Protein AF-0000000076529518 (afdb_homodimer)

Organism: NCBI:txid131109

Foldseek 3Di:
DPPPPQDPVRVVVVVVVVVLVVLLVVLLVLLLCVLVPHDLCRVCVVVVHDSVVSVVSQAADFDDPLSVLCVVCVVVLQVLQVVLQKAQKWWFDCRLSVNDDPQDETEIEIAHRDDDDPVSLVVSQVVVCVSSVHGYHYDYLVPDDPVCNSVRSSRIHGD/DPPPPQDPVRVVVVVVVVVLVVLLVVLLVLLLCVLVPHDLCRVCVVVVHDSVVSVVSQAADFDPPLSVLCVVCVVVLQVLQVVLQKAQKWWFDCRLSVNDDPQDETEIEIAHRDDDDPVSLVVSQVVVCVSSVHGYHYDYLVPDDPVCNSVRSSRIHGD

Nearest PDB structures (foldseek):
  1wot-assembly1_A  TM=8.416E-01  e=3.647E-07  Thermus thermophilus
  7bxo-assembly1_A  TM=8.752E-01  e=1.257E-04  Shewanella oneidensis MR-1
  8xeo-assembly1_A  TM=7.489E-01  e=1.916E-04  Legionella pneumophila
  6m6u-assembly1_A  TM=8.435E-01  e=9.170E-04  Shewanella oneidensis MR-1
  6m6u-assembly1_F  TM=8.710E-01  e=2.404E-03  Shewanella oneidensis MR-1

InterPro domains:
  IPR002934 Polymerase, nucleotidyl transferase domain [PF01909] (76-156)
  IPR043519 Nucleotidyltransferase superfamily [G3DSA:3.30.460.10] (66-159)
  IPR043519 Nucleotidyltransferase superfamily [SSF81301] (70-158)
  IPR052038 Type VII TA system antitoxin [PTHR33571] (68-157)

pLDDT: mean 95.08, std 9.08, range [32.62, 98.75]

Radius of gyration: 27.57 Å; Cα contacts (8 Å, |Δi|>4): 456; chains: 2; bounding box: 42×82×52 Å

Structure (mmCIF, N/CA/C/O backbone):
data_AF-0000000076529518-model_v1
#
loop_
_entity.id
_entity.type
_entity.pdbx_description
1 polymer 'Toxin-antitoxin system toxin subunit'
#
loop_
_atom_site.group_PDB
_atom_site.id
_atom_site.type_symbol
_atom_site.label_atom_id
_atom_site.label_alt_id
_atom_site.label_comp_id
_atom_site.label_asym_id
_atom_site.label_entity_id
_atom_site.label_seq_id
_atom_site.pdbx_PDB_ins_code
_atom_site.Cartn_x
_atom_site.Cartn_y
_atom_site.Cartn_z
_atom_site.occupancy
_atom_site.B_iso_or_equiv
_atom_site.auth_seq_id
_atom_site.auth_comp_id
_atom_site.auth_asym_id
_atom_site.auth_atom_id
_atom_site.pdbx_PDB_model_num
ATOM 1 N N . MET A 1 1 ? 24.375 4.828 20.062 1 32.62 1 MET A N 1
ATOM 2 C CA . MET A 1 1 ? 24.484 5.156 18.641 1 32.62 1 MET A CA 1
ATOM 3 C C . MET A 1 1 ? 23.141 5.656 18.109 1 32.62 1 MET A C 1
ATOM 5 O O . MET A 1 1 ? 22.156 4.914 18.094 1 32.62 1 MET A O 1
ATOM 9 N N . ILE A 1 2 ? 22.875 6.875 18.156 1 37.94 2 ILE A N 1
ATOM 10 C CA . ILE A 1 2 ? 21.656 7.539 17.703 1 37.94 2 ILE A CA 1
ATOM 11 C C . ILE A 1 2 ? 21.422 7.262 16.219 1 37.94 2 ILE A C 1
ATOM 13 O O . ILE A 1 2 ? 22.297 7.539 15.391 1 37.94 2 ILE A O 1
ATOM 17 N N . ALA A 1 3 ? 20.609 6.336 15.906 1 46.59 3 ALA A N 1
ATOM 18 C CA . ALA A 1 3 ? 20.344 5.996 14.516 1 46.59 3 ALA A CA 1
ATOM 19 C C . ALA A 1 3 ? 20.234 7.25 13.656 1 46.59 3 ALA A C 1
ATOM 21 O O . ALA A 1 3 ? 19.547 8.211 14.031 1 46.59 3 ALA A O 1
ATOM 22 N N . ALA A 1 4 ? 21.234 7.504 12.836 1 53.69 4 ALA A N 1
ATOM 23 C CA . ALA A 1 4 ? 21.266 8.633 11.906 1 53.69 4 ALA A CA 1
ATOM 24 C C . ALA A 1 4 ? 19.891 8.867 11.297 1 53.69 4 ALA A C 1
ATOM 26 O O . ALA A 1 4 ? 19.141 7.922 11.047 1 53.69 4 ALA A O 1
ATOM 27 N N . PRO A 1 5 ? 19.422 10.109 11.336 1 64.19 5 PRO A N 1
ATOM 28 C CA . PRO A 1 5 ? 18.078 10.359 10.789 1 64.19 5 PRO A CA 1
ATOM 29 C C . PRO A 1 5 ? 17.891 9.781 9.383 1 64.19 5 PRO A C 1
ATOM 31 O O . PRO A 1 5 ? 18.797 9.883 8.547 1 64.19 5 PRO A O 1
ATOM 34 N N . THR A 1 6 ? 17.078 8.773 9.25 1 83.44 6 THR A N 1
ATOM 35 C CA . THR A 1 6 ? 16.781 8.156 7.965 1 83.44 6 THR A CA 1
ATOM 36 C C . THR A 1 6 ? 16.438 9.219 6.922 1 83.44 6 THR A C 1
ATOM 38 O O . THR A 1 6 ? 15.625 10.109 7.176 1 83.44 6 THR A O 1
ATOM 41 N N . SER A 1 7 ? 17.234 9.367 5.848 1 94.75 7 SER A N 1
ATOM 42 C CA . SER A 1 7 ? 17.016 10.32 4.766 1 94.75 7 SER A CA 1
ATOM 43 C C . SER A 1 7 ? 15.625 10.133 4.152 1 94.75 7 SER A C 1
ATOM 45 O O . SER A 1 7 ? 14.992 9.094 4.336 1 94.75 7 SER A O 1
ATOM 47 N N . LEU A 1 8 ? 15.117 11.133 3.537 1 97.44 8 LEU A N 1
ATOM 48 C CA . LEU A 1 8 ? 13.844 11.102 2.828 1 97.44 8 LEU A CA 1
ATOM 49 C C . LEU A 1 8 ? 13.812 9.945 1.828 1 97.44 8 LEU A C 1
ATOM 51 O O . LEU A 1 8 ? 12.828 9.211 1.761 1 97.44 8 LEU A O 1
ATOM 55 N N . GLU A 1 9 ? 14.883 9.734 1.092 1 98 9 GLU A N 1
ATOM 56 C CA . GLU A 1 9 ? 15 8.672 0.105 1 98 9 GLU A CA 1
ATOM 57 C C . GLU A 1 9 ? 14.906 7.297 0.764 1 98 9 GLU A C 1
ATOM 59 O O . GLU A 1 9 ? 14.273 6.383 0.223 1 98 9 GLU A O 1
ATOM 64 N N . GLU A 1 10 ? 15.578 7.215 1.828 1 98 10 GLU A N 1
ATOM 65 C CA . GLU A 1 10 ? 15.57 5.941 2.545 1 98 10 GLU A CA 1
ATOM 66 C C . GLU A 1 10 ? 14.18 5.613 3.078 1 98 10 GLU A C 1
ATOM 68 O O . GLU A 1 10 ? 13.742 4.465 3.01 1 98 10 GLU A O 1
ATOM 73 N N . VAL A 1 11 ? 13.484 6.605 3.602 1 98.19 11 VAL A N 1
ATOM 74 C CA . VAL A 1 11 ? 12.133 6.395 4.117 1 98.19 11 VAL A CA 1
ATOM 75 C C . VAL A 1 11 ? 11.211 5.957 2.982 1 98.19 11 VAL A C 1
ATOM 77 O O . VAL A 1 11 ? 10.398 5.047 3.152 1 98.19 11 VAL A O 1
ATOM 80 N N . ALA A 1 12 ? 11.344 6.621 1.893 1 98.44 12 ALA A N 1
ATOM 81 C CA . ALA A 1 12 ? 10.508 6.281 0.739 1 98.44 12 ALA A CA 1
ATOM 82 C C . ALA A 1 12 ? 10.766 4.844 0.286 1 98.44 12 ALA A C 1
ATOM 84 O O . ALA A 1 12 ? 9.82 4.098 0.027 1 98.44 12 ALA A O 1
ATOM 85 N N . ARG A 1 13 ? 12.047 4.488 0.179 1 98 13 ARG A N 1
ATOM 86 C CA . ARG A 1 13 ? 12.414 3.135 -0.23 1 98 13 ARG A CA 1
ATOM 87 C C . ARG A 1 13 ? 11.859 2.1 0.742 1 98 13 ARG A C 1
ATOM 89 O O . ARG A 1 13 ? 11.32 1.073 0.324 1 98 13 ARG A O 1
ATOM 96 N N . GLU A 1 14 ? 11.984 2.381 1.977 1 98.38 14 GLU A N 1
ATOM 97 C CA . GLU A 1 14 ? 11.508 1.462 3.004 1 98.38 14 GLU A CA 1
ATOM 98 C C . GLU A 1 14 ? 9.984 1.324 2.953 1 98.38 14 GLU A C 1
ATOM 100 O O . GLU A 1 14 ? 9.453 0.23 3.139 1 98.38 14 GLU A O 1
ATOM 105 N N . ALA A 1 15 ? 9.336 2.43 2.787 1 98.38 15 ALA A N 1
ATOM 106 C CA . ALA A 1 15 ? 7.883 2.4 2.693 1 98.38 15 ALA A CA 1
ATOM 107 C C . ALA A 1 15 ? 7.426 1.571 1.496 1 98.38 15 ALA A C 1
ATOM 109 O O . ALA A 1 15 ? 6.504 0.759 1.609 1 98.38 15 ALA A O 1
ATOM 110 N N . ASP A 1 16 ? 8.031 1.771 0.373 1 98.12 16 ASP A N 1
ATOM 111 C CA . ASP A 1 16 ? 7.707 0.998 -0.822 1 98.12 16 ASP A CA 1
ATOM 112 C C . ASP A 1 16 ? 7.938 -0.493 -0.591 1 98.12 16 ASP A C 1
ATOM 114 O O . ASP A 1 16 ? 7.109 -1.323 -0.971 1 98.12 16 ASP A O 1
ATOM 118 N N . GLU A 1 17 ? 9.055 -0.847 -0.02 1 98.12 17 GLU A N 1
ATOM 119 C CA . GLU A 1 17 ? 9.398 -2.24 0.248 1 98.12 17 GLU A CA 1
ATOM 120 C C . GLU A 1 17 ? 8.406 -2.877 1.215 1 98.12 17 GLU A C 1
ATOM 122 O O . GLU A 1 17 ? 7.992 -4.023 1.025 1 98.12 17 GLU A O 1
ATOM 127 N N . ALA A 1 18 ? 8.055 -2.137 2.234 1 98.56 18 ALA A N 1
ATOM 128 C CA . ALA A 1 18 ? 7.086 -2.639 3.209 1 98.56 18 ALA A CA 1
ATOM 129 C C . ALA A 1 18 ? 5.734 -2.904 2.553 1 98.56 18 ALA A C 1
ATOM 131 O O . ALA A 1 18 ? 5.094 -3.922 2.83 1 98.56 18 ALA A O 1
ATOM 132 N N . THR A 1 19 ? 5.348 -1.986 1.726 1 98.38 19 THR A N 1
ATOM 133 C CA . THR A 1 19 ? 4.074 -2.141 1.03 1 98.38 19 THR A CA 1
ATOM 134 C C . THR A 1 19 ? 4.113 -3.342 0.09 1 98.38 19 THR A C 1
ATOM 136 O O . THR A 1 19 ? 3.174 -4.137 0.05 1 98.38 19 THR A O 1
ATOM 139 N N . ARG A 1 20 ? 5.203 -3.488 -0.636 1 97.06 20 ARG A N 1
ATOM 140 C CA . ARG A 1 20 ? 5.367 -4.617 -1.546 1 97.06 20 ARG A CA 1
ATOM 141 C C . ARG A 1 20 ? 5.332 -5.941 -0.788 1 97.06 20 ARG A C 1
ATOM 143 O O . ARG A 1 20 ? 4.676 -6.891 -1.218 1 97.06 20 ARG A O 1
ATOM 150 N N . ALA A 1 21 ? 6.035 -5.984 0.275 1 98 21 ALA A N 1
ATOM 151 C CA . ALA A 1 21 ? 6.098 -7.199 1.08 1 98 21 ALA A CA 1
ATOM 152 C C . ALA A 1 21 ? 4.727 -7.551 1.653 1 98 21 ALA A C 1
ATOM 154 O O . ALA A 1 21 ? 4.336 -8.719 1.677 1 98 21 ALA A O 1
ATOM 155 N N . ALA A 1 22 ? 4.02 -6.539 2.102 1 98.5 22 ALA A N 1
ATOM 156 C CA . ALA A 1 22 ? 2.682 -6.746 2.646 1 98.5 22 ALA A CA 1
ATOM 157 C C . ALA A 1 22 ? 1.737 -7.305 1.587 1 98.5 22 ALA A C 1
ATOM 159 O O . ALA A 1 22 ? 0.994 -8.258 1.848 1 98.5 22 ALA A O 1
ATOM 160 N N . ARG A 1 23 ? 1.833 -6.758 0.502 1 97.31 23 ARG A N 1
ATOM 161 C CA . ARG A 1 23 ? 0.984 -7.223 -0.591 1 97.31 23 ARG A CA 1
ATOM 162 C C . ARG A 1 23 ? 1.325 -8.656 -0.976 1 97.31 23 ARG A C 1
ATOM 164 O O . ARG A 1 23 ? 0.429 -9.477 -1.201 1 97.31 23 ARG A O 1
ATOM 171 N N . ALA A 1 24 ? 2.584 -8.945 -1.125 1 96.5 24 ALA A N 1
ATOM 172 C CA . ALA A 1 24 ? 3.023 -10.289 -1.501 1 96.5 24 ALA A CA 1
ATOM 173 C C . ALA A 1 24 ? 2.512 -11.328 -0.511 1 96.5 24 ALA A C 1
ATOM 175 O O . ALA A 1 24 ? 2.09 -12.422 -0.909 1 96.5 24 ALA A O 1
ATOM 176 N N . ARG A 1 25 ? 2.523 -10.969 0.741 1 97.56 25 ARG A N 1
ATOM 177 C CA . ARG A 1 25 ? 2.035 -11.867 1.778 1 97.56 25 ARG A CA 1
ATOM 178 C C . ARG A 1 25 ? 0.534 -12.102 1.636 1 97.56 25 ARG A C 1
ATOM 180 O O . ARG A 1 25 ? 0.063 -13.234 1.765 1 97.56 25 ARG A O 1
ATOM 187 N N . LEU A 1 26 ? -0.122 -11.055 1.368 1 98.25 26 LEU A N 1
ATOM 188 C CA . LEU A 1 26 ? -1.569 -11.156 1.21 1 98.25 26 LEU A CA 1
ATOM 189 C C . LEU A 1 26 ? -1.925 -12.016 0.002 1 98.25 26 LEU A C 1
ATOM 191 O O . LEU A 1 26 ? -2.771 -12.914 0.097 1 98.25 26 LEU A O 1
ATOM 195 N N . VAL A 1 27 ? -1.265 -11.758 -1.083 1 98.12 27 VAL A N 1
ATOM 196 C CA . VAL A 1 27 ? -1.518 -12.508 -2.311 1 98.12 27 VAL A CA 1
ATOM 197 C C . VAL A 1 27 ? -1.253 -13.992 -2.078 1 98.12 27 VAL A C 1
ATOM 199 O O . VAL A 1 27 ? -2.068 -14.836 -2.447 1 98.12 27 VAL A O 1
ATOM 202 N N . ALA A 1 28 ? -0.149 -14.289 -1.466 1 97.75 28 ALA A N 1
ATOM 203 C CA . ALA A 1 28 ? 0.216 -15.68 -1.205 1 97.75 28 ALA A CA 1
ATOM 204 C C . ALA A 1 28 ? -0.84 -16.375 -0.347 1 97.75 28 ALA A C 1
ATOM 206 O O . ALA A 1 28 ? -1.244 -17.5 -0.64 1 97.75 28 ALA A O 1
ATOM 207 N N . ALA A 1 29 ? -1.299 -15.727 0.663 1 98.19 29 ALA A N 1
ATOM 208 C CA . ALA A 1 29 ? -2.291 -16.297 1.564 1 98.19 29 ALA A CA 1
ATOM 209 C C . ALA A 1 29 ? -3.621 -16.516 0.851 1 98.19 29 ALA A C 1
ATOM 211 O O . ALA A 1 29 ? -4.266 -17.562 1.027 1 98.19 29 ALA A O 1
ATOM 212 N N . VAL A 1 30 ? -3.994 -15.555 0.099 1 98.62 30 VAL A N 1
ATOM 213 C CA . VAL A 1 30 ? -5.258 -15.633 -0.628 1 98.62 30 VAL A CA 1
ATOM 214 C C . VAL A 1 30 ? -5.195 -16.766 -1.652 1 98.62 30 VAL A C 1
ATOM 216 O O . VAL A 1 30 ? -6.125 -17.578 -1.748 1 98.62 30 VAL A O 1
ATOM 219 N N . ARG A 1 31 ? -4.098 -16.812 -2.338 1 98.12 31 ARG A N 1
ATOM 220 C CA . ARG A 1 31 ? -3.947 -17.844 -3.35 1 98.12 31 ARG A CA 1
ATOM 221 C C . ARG A 1 31 ? -3.9 -19.234 -2.709 1 98.12 31 ARG A C 1
ATOM 223 O O . ARG A 1 31 ? -4.461 -20.188 -3.244 1 98.12 31 ARG A O 1
ATOM 230 N N . GLU A 1 32 ? -3.236 -19.344 -1.625 1 97.25 32 GLU A N 1
ATOM 231 C CA . GLU A 1 32 ? -3.207 -20.625 -0.919 1 97.25 32 GLU A CA 1
ATOM 232 C C . GLU A 1 32 ? -4.609 -21.062 -0.51 1 97.25 32 GLU A C 1
ATOM 234 O O . GLU A 1 32 ? -4.992 -22.203 -0.711 1 97.25 32 GLU A O 1
ATOM 239 N N . ALA A 1 33 ? -5.344 -20.188 0.031 1 97.94 33 ALA A N 1
ATOM 240 C CA . ALA A 1 33 ? -6.715 -20.484 0.426 1 97.94 33 ALA A CA 1
ATOM 241 C C . ALA A 1 33 ? -7.555 -20.922 -0.776 1 97.94 33 ALA A C 1
ATOM 243 O O . ALA A 1 33 ? -8.281 -21.906 -0.714 1 97.94 33 ALA A O 1
ATOM 244 N N . TYR A 1 34 ? -7.445 -20.156 -1.814 1 98 34 TYR A N 1
ATOM 245 C CA . TYR A 1 34 ? -8.195 -20.453 -3.031 1 98 34 TYR A CA 1
ATOM 246 C C . TYR A 1 34 ? -7.84 -21.828 -3.572 1 98 34 TYR A C 1
ATOM 248 O O . TYR A 1 34 ? -8.727 -22.641 -3.859 1 98 34 TYR A O 1
ATOM 256 N N . ASN A 1 35 ? -6.559 -22.047 -3.619 1 96.56 35 ASN A N 1
ATOM 257 C CA . ASN A 1 35 ? -6.078 -23.281 -4.234 1 96.56 35 ASN A CA 1
ATOM 258 C C . ASN A 1 35 ? -6.355 -24.5 -3.348 1 96.56 35 ASN A C 1
ATOM 260 O O . ASN A 1 35 ? -6.297 -25.641 -3.812 1 96.56 35 ASN A O 1
ATOM 264 N N . THR A 1 36 ? -6.648 -24.297 -2.123 1 94.06 36 THR A N 1
ATOM 265 C CA . THR A 1 36 ? -6.973 -25.391 -1.225 1 94.06 36 THR A CA 1
ATOM 266 C C . THR A 1 36 ? -8.484 -25.547 -1.076 1 94.06 36 THR A C 1
ATOM 268 O O . THR A 1 36 ? -8.961 -26.281 -0.203 1 94.06 36 THR A O 1
ATOM 271 N N . GLY A 1 37 ? -9.211 -24.75 -1.884 1 95.25 37 GLY A N 1
ATOM 272 C CA . GLY A 1 37 ? -10.617 -25.078 -2.045 1 95.25 37 GLY A CA 1
ATOM 273 C C . GLY A 1 37 ? -11.547 -24.047 -1.45 1 95.25 37 GLY A C 1
ATOM 274 O O . GLY A 1 37 ? -12.773 -24.188 -1.509 1 95.25 37 GLY A O 1
ATOM 275 N N . MET A 1 38 ? -11.07 -23.016 -0.89 1 97.31 38 MET A N 1
ATOM 276 C CA . MET A 1 38 ? -11.938 -21.969 -0.344 1 97.31 38 MET A CA 1
ATOM 277 C C . MET A 1 38 ? -12.5 -21.094 -1.456 1 97.31 38 MET A C 1
ATOM 279 O O . MET A 1 38 ? -11.75 -20.547 -2.268 1 97.31 38 MET A O 1
ATOM 283 N N . PRO A 1 39 ? -13.883 -20.906 -1.503 1 98.31 39 PRO A N 1
ATOM 284 C CA . PRO A 1 39 ? -14.469 -20.047 -2.533 1 98.31 39 PRO A CA 1
ATOM 285 C C . PRO A 1 39 ? -14.07 -18.578 -2.373 1 98.31 39 PRO A C 1
ATOM 287 O O . PRO A 1 39 ? -13.82 -18.125 -1.255 1 98.31 39 PRO A O 1
ATOM 290 N N . GLN A 1 40 ? -14.078 -17.906 -3.457 1 98.31 40 GLN A N 1
ATOM 291 C CA . GLN A 1 40 ? -13.672 -16.5 -3.461 1 98.31 40 GLN A CA 1
ATOM 292 C C . GLN A 1 40 ? -14.586 -15.664 -2.576 1 98.31 40 GLN A C 1
ATOM 294 O O . GLN A 1 40 ? -14.133 -14.727 -1.915 1 98.31 40 GLN A O 1
ATOM 299 N N . THR A 1 41 ? -15.836 -15.992 -2.611 1 98.5 41 THR A N 1
ATOM 300 C CA . THR A 1 41 ? -16.797 -15.242 -1.815 1 98.5 41 THR A CA 1
ATOM 301 C C . THR A 1 41 ? -16.516 -15.398 -0.325 1 98.5 41 THR A C 1
ATOM 303 O O . THR A 1 41 ? -16.656 -14.445 0.444 1 98.5 41 THR A O 1
ATOM 306 N N . GLU A 1 42 ? -16.125 -16.562 0.035 1 98.56 42 GLU A N 1
ATOM 307 C CA . GLU A 1 42 ? -15.789 -16.812 1.434 1 98.56 42 GLU A CA 1
ATOM 308 C C . GLU A 1 42 ? -14.492 -16.094 1.823 1 98.56 42 GLU A C 1
ATOM 310 O O . GLU A 1 42 ? -14.398 -15.523 2.908 1 98.56 42 GLU A O 1
ATOM 315 N N . ILE A 1 43 ? -13.461 -16.141 0.958 1 98.75 43 ILE A N 1
ATOM 316 C CA . ILE A 1 43 ? -12.219 -15.422 1.183 1 98.75 43 ILE A CA 1
ATOM 317 C C . ILE A 1 43 ? -12.516 -13.938 1.379 1 98.75 43 ILE A C 1
ATOM 319 O O . ILE A 1 43 ? -12.031 -13.32 2.334 1 98.75 43 ILE A O 1
ATOM 323 N N . ALA A 1 44 ? -13.344 -13.367 0.484 1 98.75 44 ALA A N 1
ATOM 324 C CA . ALA A 1 44 ? -13.719 -11.961 0.537 1 98.75 44 ALA A CA 1
ATOM 325 C C . ALA A 1 44 ? -14.336 -11.609 1.889 1 98.75 44 ALA A C 1
ATOM 327 O O . ALA A 1 44 ? -13.945 -10.617 2.516 1 98.75 44 ALA A O 1
ATOM 328 N N . ARG A 1 45 ? -15.219 -12.422 2.32 1 98.5 45 ARG A N 1
ATOM 329 C CA . ARG A 1 45 ? -15.891 -12.203 3.598 1 98.5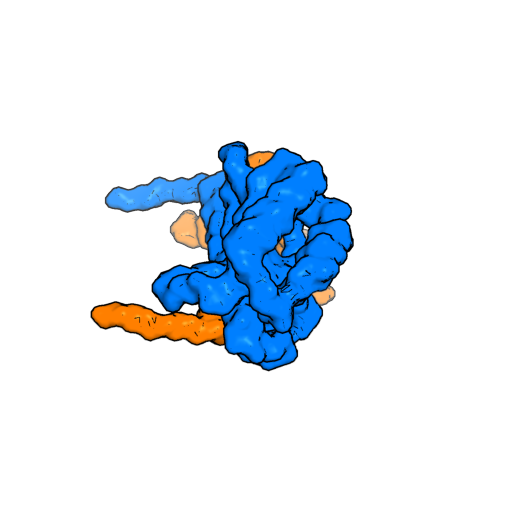 45 ARG A CA 1
ATOM 330 C C . ARG A 1 45 ? -14.898 -12.234 4.75 1 98.5 45 ARG A C 1
ATOM 332 O O . ARG A 1 45 ? -14.914 -11.359 5.621 1 98.5 45 ARG A O 1
ATOM 339 N N . ARG A 1 46 ? -13.984 -13.102 4.734 1 98 46 ARG A N 1
ATOM 340 C CA . ARG A 1 46 ? -13.078 -13.32 5.852 1 98 46 ARG A CA 1
ATOM 341 C C . ARG A 1 46 ? -12.047 -12.203 5.953 1 98 46 ARG A C 1
ATOM 343 O O . ARG A 1 46 ? -11.664 -11.805 7.055 1 98 46 ARG A O 1
ATOM 350 N N . ILE A 1 47 ? -11.648 -11.703 4.84 1 98.38 47 ILE A N 1
ATOM 351 C CA . ILE A 1 47 ? -10.57 -10.719 4.902 1 98.38 47 ILE A CA 1
ATOM 352 C C . ILE A 1 47 ? -11.148 -9.312 4.773 1 98.38 47 ILE A C 1
ATOM 354 O O . ILE A 1 47 ? -10.398 -8.328 4.742 1 98.38 47 ILE A O 1
ATOM 358 N N . GLY A 1 48 ? -12.398 -9.164 4.734 1 97.31 48 GLY A N 1
ATOM 359 C CA . GLY A 1 48 ? -13.039 -7.859 4.699 1 97.31 48 GLY A CA 1
ATOM 360 C C . GLY A 1 48 ? -12.805 -7.117 3.395 1 97.31 48 GLY A C 1
ATOM 361 O O . GLY A 1 48 ? -12.445 -5.938 3.402 1 97.31 48 GLY A O 1
ATOM 362 N N . ARG A 1 49 ? -12.922 -7.828 2.266 1 98 49 ARG A N 1
ATOM 363 C CA . ARG A 1 49 ? -12.766 -7.23 0.942 1 98 49 ARG A CA 1
ATOM 364 C C . ARG A 1 49 ? -13.891 -7.676 0.008 1 98 49 ARG A C 1
ATOM 366 O O . ARG A 1 49 ? -14.641 -8.602 0.325 1 98 49 ARG A O 1
ATOM 373 N N . SER A 1 50 ? -13.938 -6.957 -1.032 1 98.44 50 SER A N 1
ATOM 374 C CA . SER A 1 50 ? -14.961 -7.312 -2.01 1 98.44 50 SER A CA 1
ATOM 375 C C . SER A 1 50 ? -14.539 -8.523 -2.836 1 98.44 50 SER A C 1
ATOM 377 O O . SER A 1 50 ? -13.352 -8.836 -2.928 1 98.44 50 SER A O 1
ATOM 379 N N . GLN A 1 51 ? -15.508 -9.219 -3.367 1 97.94 51 GLN A N 1
ATOM 380 C CA . GLN A 1 51 ? -15.234 -10.375 -4.211 1 97.94 51 GLN A CA 1
ATOM 381 C C . GLN A 1 51 ? -14.422 -9.977 -5.438 1 97.94 51 GLN A C 1
ATOM 383 O O . GLN A 1 51 ? -13.469 -10.672 -5.805 1 97.94 51 GLN A O 1
ATOM 388 N N . PRO A 1 52 ? -14.766 -8.828 -6.172 1 98.44 52 PRO A N 1
ATOM 389 C CA . PRO A 1 52 ? -13.922 -8.445 -7.309 1 98.44 52 PRO A CA 1
ATOM 390 C C . PRO A 1 52 ? -12.477 -8.172 -6.906 1 98.44 52 PRO A C 1
ATOM 392 O O . PRO A 1 52 ? -11.555 -8.492 -7.66 1 98.44 52 PRO A O 1
ATOM 395 N N . GLU A 1 53 ? -12.234 -7.609 -5.723 1 97.94 53 GLU A N 1
ATOM 396 C CA . GLU A 1 53 ? -10.875 -7.402 -5.242 1 97.94 53 GLU A CA 1
ATOM 397 C C . GLU A 1 53 ? -10.141 -8.734 -5.066 1 97.94 53 GLU A C 1
ATOM 399 O O . GLU A 1 53 ? -8.992 -8.875 -5.488 1 97.94 53 GLU A O 1
ATOM 404 N N . VAL A 1 54 ? -10.797 -9.695 -4.445 1 98.56 54 VAL A N 1
ATOM 405 C CA . VAL A 1 54 ? -10.211 -11.016 -4.223 1 98.56 54 VAL A CA 1
ATOM 406 C C . VAL A 1 54 ? -9.93 -11.688 -5.562 1 98.56 54 VAL A C 1
ATOM 408 O O . VAL A 1 54 ? -8.891 -12.328 -5.742 1 98.56 54 VAL A O 1
ATOM 411 N N . SER A 1 55 ? -10.883 -11.594 -6.492 1 98 55 SER A N 1
ATOM 412 C CA . SER A 1 55 ? -10.68 -12.148 -7.824 1 98 55 SER A CA 1
ATOM 413 C C . SER A 1 55 ? -9.398 -11.625 -8.453 1 98 55 SER A C 1
ATOM 415 O O . SER A 1 55 ? -8.648 -12.391 -9.07 1 98 55 SER A O 1
ATOM 417 N N . ARG A 1 56 ? -9.133 -10.398 -8.258 1 97.31 56 ARG A N 1
ATOM 418 C CA . ARG A 1 56 ? -7.922 -9.797 -8.812 1 97.31 56 ARG A CA 1
ATOM 419 C C . ARG A 1 56 ? -6.672 -10.359 -8.148 1 97.31 56 ARG A C 1
ATOM 421 O O . ARG A 1 56 ? -5.629 -10.492 -8.789 1 97.31 56 ARG A O 1
ATOM 428 N N . LEU A 1 57 ? -6.699 -10.656 -6.902 1 97.44 57 LEU A N 1
ATOM 429 C CA . LEU A 1 57 ? -5.559 -11.203 -6.172 1 97.44 57 LEU A CA 1
ATOM 430 C C . LEU A 1 57 ? -5.258 -12.625 -6.621 1 97.44 57 LEU A C 1
ATOM 432 O O . LEU A 1 57 ? -4.113 -13.078 -6.551 1 97.44 57 LEU A O 1
ATOM 436 N N . VAL A 1 58 ? -6.238 -13.289 -7.031 1 97.81 58 VAL A N 1
ATOM 437 C CA . VAL A 1 58 ? -6.117 -14.695 -7.418 1 97.81 58 VAL A CA 1
ATOM 438 C C . VAL A 1 58 ? -5.664 -14.789 -8.875 1 97.81 58 VAL A C 1
ATOM 440 O O . VAL A 1 58 ? -4.855 -15.656 -9.219 1 97.81 58 VAL A O 1
ATOM 443 N N . ARG A 1 59 ? -6.035 -13.914 -9.641 1 94.88 59 ARG A N 1
ATOM 444 C CA . ARG A 1 59 ? -5.863 -13.984 -11.094 1 94.88 59 ARG A CA 1
ATOM 445 C C . ARG A 1 59 ? -4.418 -13.703 -11.484 1 94.88 59 ARG A C 1
ATOM 447 O O . ARG A 1 59 ? -3.734 -12.906 -10.836 1 94.88 59 ARG A O 1
ATOM 454 N N . PHE A 1 60 ? -4.02 -14.305 -12.547 1 95.75 60 PHE A N 1
ATOM 455 C CA . PHE A 1 60 ? -2.686 -14.102 -13.102 1 95.75 60 PHE A CA 1
ATOM 456 C C . PHE A 1 60 ? -2.619 -12.805 -13.898 1 95.75 60 PHE A C 1
ATOM 458 O O . PHE A 1 60 ? -3.363 -12.625 -14.867 1 95.75 60 PHE A O 1
ATOM 465 N N . HIS A 1 61 ? -1.705 -11.938 -13.492 1 92.38 61 HIS A N 1
ATOM 466 C CA . HIS A 1 61 ? -1.551 -10.656 -14.18 1 92.38 61 HIS A CA 1
ATOM 467 C C . HIS A 1 61 ? -0.082 -10.266 -14.281 1 92.38 61 HIS A C 1
ATOM 469 O O . HIS A 1 61 ? 0.256 -9.078 -14.188 1 92.38 61 HIS A O 1
ATOM 475 N N . GLY A 1 62 ? 0.759 -11.203 -14.414 1 93.62 62 GLY A N 1
ATOM 476 C CA . GLY A 1 62 ? 2.182 -10.906 -14.469 1 93.62 62 GLY A CA 1
ATOM 477 C C . GLY A 1 62 ? 2.557 -10.008 -15.633 1 93.62 62 GLY A C 1
ATOM 478 O O . GLY A 1 62 ? 2 -10.133 -16.719 1 93.62 62 GLY A O 1
ATOM 479 N N . THR A 1 63 ? 3.545 -9.156 -15.359 1 94.75 63 THR A N 1
ATOM 480 C CA . THR A 1 63 ? 3.914 -8.195 -16.391 1 94.75 63 THR A CA 1
ATOM 481 C C . THR A 1 63 ? 5.367 -8.391 -16.812 1 94.75 63 THR A C 1
ATOM 483 O O . THR A 1 63 ? 5.887 -7.629 -17.641 1 94.75 63 THR A O 1
ATOM 486 N N . THR A 1 64 ? 6.027 -9.289 -16.234 1 95.5 64 THR A N 1
ATOM 487 C CA . THR A 1 64 ? 7.395 -9.602 -16.641 1 95.5 64 THR A CA 1
ATOM 488 C C . THR A 1 64 ? 7.418 -10.156 -18.062 1 95.5 64 THR A C 1
ATOM 490 O O . THR A 1 64 ? 6.375 -10.508 -18.609 1 95.5 64 THR A O 1
ATOM 493 N N . PRO A 1 65 ? 8.578 -10.172 -18.641 1 95.62 65 PRO A N 1
ATOM 494 C CA . PRO A 1 65 ? 8.648 -10.617 -20.031 1 95.62 65 PRO A CA 1
ATOM 495 C C . PRO A 1 65 ? 8.047 -12.008 -20.234 1 95.62 65 PRO A C 1
ATOM 497 O O . PRO A 1 65 ? 7.211 -12.195 -21.125 1 95.62 65 PRO A O 1
ATOM 500 N N . LEU A 1 66 ? 8.359 -12.961 -19.469 1 96.81 66 LEU A N 1
ATOM 501 C CA . LEU A 1 66 ? 7.816 -14.305 -19.641 1 96.81 66 LEU A CA 1
ATOM 502 C C . LEU A 1 66 ? 6.328 -14.336 -19.312 1 96.81 66 LEU A C 1
ATOM 504 O O . LEU A 1 66 ? 5.562 -15.062 -19.938 1 96.81 66 LEU A O 1
ATOM 508 N N . ALA A 1 67 ? 5.965 -13.609 -18.281 1 97.5 67 ALA A N 1
ATOM 509 C CA . ALA A 1 67 ? 4.551 -13.531 -17.938 1 97.5 67 ALA A CA 1
ATOM 510 C C . ALA A 1 67 ? 3.727 -12.984 -19.094 1 97.5 67 ALA A C 1
ATOM 512 O O . ALA A 1 67 ? 2.646 -13.492 -19.391 1 97.5 67 ALA A O 1
ATOM 513 N N . ARG A 1 68 ? 4.293 -11.992 -19.672 1 97.44 68 ARG A N 1
ATOM 514 C CA . ARG A 1 68 ? 3.607 -11.398 -20.812 1 97.44 68 ARG A CA 1
ATOM 515 C C . ARG A 1 68 ? 3.498 -12.383 -21.969 1 97.44 68 ARG A C 1
ATOM 517 O O . ARG A 1 68 ? 2.463 -12.461 -22.641 1 97.44 68 ARG A O 1
ATOM 524 N N . ARG A 1 69 ? 4.547 -13.062 -22.203 1 97.25 69 ARG A N 1
ATOM 525 C CA . ARG A 1 69 ? 4.555 -14.07 -23.266 1 97.25 69 ARG A CA 1
ATOM 526 C C . ARG A 1 69 ? 3.531 -15.164 -22.984 1 97.25 69 ARG A C 1
ATOM 528 O O . ARG A 1 69 ? 2.797 -15.578 -23.875 1 97.25 69 ARG A O 1
ATOM 535 N N . LEU A 1 70 ? 3.48 -15.609 -21.797 1 97.88 70 LEU A N 1
ATOM 536 C CA . LEU A 1 70 ? 2.527 -16.641 -21.406 1 97.88 70 LEU A CA 1
ATOM 537 C C . LEU A 1 70 ? 1.094 -16.141 -21.578 1 97.88 70 LEU A C 1
ATOM 539 O O . LEU A 1 70 ? 0.237 -16.875 -22.078 1 97.88 70 LEU A O 1
ATOM 543 N N . ARG A 1 71 ? 0.884 -14.953 -21.203 1 97.75 71 ARG A N 1
ATOM 544 C CA . ARG A 1 71 ? -0.448 -14.375 -21.359 1 97.75 71 ARG A CA 1
ATOM 545 C C . ARG A 1 71 ? -0.842 -14.289 -22.828 1 97.75 71 ARG A C 1
ATOM 547 O O . ARG A 1 71 ? -1.998 -14.539 -23.188 1 97.75 71 ARG A O 1
ATOM 554 N N . ARG A 1 72 ? 0.11 -13.969 -23.641 1 97.62 72 ARG A N 1
ATOM 555 C CA . ARG A 1 72 ? -0.134 -13.859 -25.078 1 97.62 72 ARG A CA 1
ATOM 556 C C . ARG A 1 72 ? -0.536 -15.211 -25.672 1 97.62 72 ARG A C 1
ATOM 558 O O . ARG A 1 72 ? -1.306 -15.266 -26.625 1 97.62 72 ARG A O 1
ATOM 565 N N . HIS A 1 73 ? -0.021 -16.25 -25.156 1 98.19 73 HIS A N 1
ATOM 566 C CA . HIS A 1 73 ? -0.254 -17.578 -25.719 1 98.19 73 HIS A CA 1
ATOM 567 C C . HIS A 1 73 ? -1.191 -18.391 -24.828 1 98.19 73 HIS A C 1
ATOM 569 O O . HIS A 1 73 ? -1.24 -19.625 -24.938 1 98.19 73 HIS A O 1
ATOM 575 N N . ARG A 1 74 ? -1.853 -17.75 -24 1 98 74 ARG A N 1
ATOM 576 C CA . ARG A 1 74 ? -2.709 -18.375 -23 1 98 74 ARG A CA 1
ATOM 577 C C . ARG A 1 74 ? -3.67 -19.375 -23.656 1 98 74 ARG A C 1
ATOM 579 O O . ARG A 1 74 ? -3.76 -20.516 -23.234 1 98 74 ARG A O 1
ATOM 586 N N . HIS A 1 75 ? -4.391 -18.953 -24.672 1 98 75 HIS A N 1
ATOM 587 C CA . HIS A 1 75 ? -5.406 -19.781 -25.297 1 98 75 HIS A CA 1
ATOM 588 C C . HIS A 1 75 ? -4.789 -21.031 -25.922 1 98 75 HIS A C 1
ATOM 590 O O . HIS A 1 75 ? -5.34 -22.125 -25.797 1 98 75 HIS A O 1
ATOM 596 N N . GLU A 1 76 ? -3.727 -20.812 -26.578 1 98.19 76 GLU A N 1
ATOM 597 C CA . GLU A 1 76 ? -3.031 -21.938 -27.203 1 98.19 76 GLU A CA 1
ATOM 598 C C . GLU A 1 76 ? -2.555 -22.938 -26.141 1 98.19 76 GLU A C 1
ATOM 600 O O . GLU A 1 76 ? -2.709 -24.141 -26.312 1 98.19 76 GLU A O 1
ATOM 605 N N . VAL A 1 77 ? -2.002 -22.469 -25.062 1 98.5 77 VAL A N 1
ATOM 606 C CA . VAL A 1 77 ? -1.5 -23.297 -23.984 1 98.5 77 VAL A CA 1
ATOM 607 C C . VAL A 1 77 ? -2.643 -24.109 -23.391 1 98.5 77 VAL A C 1
ATOM 609 O O . VAL A 1 77 ? -2.525 -25.344 -23.25 1 98.5 77 VAL A O 1
ATOM 612 N N . LEU A 1 78 ? -3.738 -23.516 -23.141 1 98.31 78 LEU A N 1
ATOM 613 C CA . LEU A 1 78 ? -4.887 -24.188 -22.547 1 98.31 78 LEU A CA 1
ATOM 614 C C . LEU A 1 78 ? -5.449 -25.234 -23.5 1 98.31 78 LEU A C 1
ATOM 616 O O . LEU A 1 78 ? -5.836 -26.328 -23.062 1 98.31 78 LEU A O 1
ATOM 620 N N . ARG A 1 79 ? -5.434 -24.891 -24.734 1 98.19 79 ARG A N 1
ATOM 621 C CA . ARG A 1 79 ? -5.949 -25.812 -25.734 1 98.19 79 ARG A CA 1
ATOM 622 C C . ARG A 1 79 ? -5.086 -27.062 -25.812 1 98.19 79 ARG A C 1
ATOM 624 O O . ARG A 1 79 ? -5.609 -28.188 -25.797 1 98.19 79 ARG A O 1
ATOM 631 N N . ILE A 1 80 ? -3.84 -26.875 -25.875 1 97.5 80 ILE A N 1
ATOM 632 C CA . ILE A 1 80 ? -2.898 -27.984 -26.031 1 97.5 80 ILE A CA 1
ATOM 633 C C . ILE A 1 80 ? -3.006 -28.922 -24.812 1 97.5 80 ILE A C 1
ATOM 635 O O . ILE A 1 80 ? -3.096 -30.141 -24.969 1 97.5 80 ILE A O 1
ATOM 639 N N . ILE A 1 81 ? -3.023 -28.375 -23.641 1 97.62 81 ILE A N 1
ATOM 640 C CA . ILE A 1 81 ? -3.113 -29.172 -22.422 1 97.62 81 ILE A CA 1
ATOM 641 C C . ILE A 1 81 ? -4.477 -29.859 -22.344 1 97.62 81 ILE A C 1
ATOM 643 O O . ILE A 1 81 ? -4.57 -31.031 -21.984 1 97.62 81 ILE A O 1
ATOM 647 N N . GLY A 1 82 ? -5.445 -29.078 -22.719 1 97.38 82 GLY A N 1
ATOM 648 C CA . GLY A 1 82 ? -6.789 -29.641 -22.75 1 97.38 82 GLY A CA 1
ATOM 649 C C . GLY A 1 82 ? -6.914 -30.812 -23.703 1 97.38 82 GLY A C 1
ATOM 650 O O . GLY A 1 82 ? -7.484 -31.844 -23.344 1 97.38 82 GLY A O 1
ATOM 651 N N . ASP A 1 83 ? -6.395 -30.672 -24.891 1 96.19 83 ASP A N 1
ATOM 652 C CA . ASP A 1 83 ? -6.434 -31.719 -25.906 1 96.19 83 ASP A CA 1
ATOM 653 C C . ASP A 1 83 ? -5.711 -32.969 -25.406 1 96.19 83 ASP A C 1
ATOM 655 O O . ASP A 1 83 ? -6.059 -34.094 -25.812 1 96.19 83 ASP A O 1
ATOM 659 N N . ALA A 1 84 ? -4.828 -32.781 -24.594 1 95.94 84 ALA A N 1
ATOM 660 C CA . ALA A 1 84 ? -4.031 -33.906 -24.094 1 95.94 84 ALA A CA 1
ATOM 661 C C . ALA A 1 84 ? -4.688 -34.531 -22.859 1 95.94 84 ALA A C 1
ATOM 663 O O . ALA A 1 84 ? -4.184 -35.531 -22.328 1 95.94 84 ALA A O 1
ATOM 664 N N . GLY A 1 85 ? -5.773 -33.969 -22.406 1 96.12 85 GLY A N 1
ATOM 665 C CA . GLY A 1 85 ? -6.48 -34.531 -21.281 1 96.12 85 GLY A CA 1
ATOM 666 C C . GLY A 1 85 ? -6.156 -33.844 -19.969 1 96.12 85 GLY A C 1
ATOM 667 O O . GLY A 1 85 ? -6.195 -34.469 -18.906 1 96.12 85 GLY A O 1
ATOM 668 N N . GLY A 1 86 ? -5.742 -32.625 -20.016 1 97 86 GLY A N 1
ATOM 669 C CA . GLY A 1 86 ? -5.465 -31.844 -18.812 1 97 86 GLY A CA 1
ATOM 670 C C . GLY A 1 86 ? -6.426 -30.688 -18.625 1 97 86 GLY A C 1
ATOM 671 O O . GLY A 1 86 ? -7.062 -30.234 -19.578 1 97 86 GLY A O 1
ATOM 672 N N . SER A 1 87 ? -6.594 -30.234 -17.344 1 97.5 87 SER A N 1
ATOM 673 C CA . SER A 1 87 ? -7.441 -29.109 -17.016 1 97.5 87 SER A CA 1
ATOM 674 C C . SER A 1 87 ? -6.906 -28.359 -15.797 1 97.5 87 SER A C 1
ATOM 676 O O . SER A 1 87 ? -5.852 -28.703 -15.266 1 97.5 87 SER A O 1
ATOM 678 N N . LYS A 1 88 ? -7.586 -27.203 -15.477 1 97.12 88 LYS A N 1
ATOM 679 C CA . LYS A 1 88 ? -7.266 -26.406 -14.289 1 97.12 88 LYS A CA 1
ATOM 680 C C . LYS A 1 88 ? -5.797 -26 -14.289 1 97.12 88 LYS A C 1
ATOM 682 O O . LYS A 1 88 ? -5.09 -26.219 -13.297 1 97.12 88 LYS A O 1
ATOM 687 N N . VAL A 1 89 ? -5.41 -25.438 -15.406 1 98.19 89 VAL A N 1
ATOM 688 C CA . VAL A 1 89 ? -4.02 -25.047 -15.594 1 98.19 89 VAL A CA 1
ATOM 689 C C . VAL A 1 89 ? -3.723 -23.797 -14.758 1 98.19 89 VAL A C 1
ATOM 691 O O . VAL A 1 89 ? -4.469 -22.828 -14.797 1 98.19 89 VAL A O 1
ATOM 694 N N . ARG A 1 90 ? -2.682 -23.828 -13.945 1 98.38 90 ARG A N 1
ATOM 695 C CA . ARG A 1 90 ? -2.225 -22.719 -13.109 1 98.38 90 ARG A CA 1
ATOM 696 C C . ARG A 1 90 ? -0.739 -22.453 -13.32 1 98.38 90 ARG A C 1
ATOM 698 O O . ARG A 1 90 ? 0.034 -23.375 -13.57 1 98.38 90 ARG A O 1
ATOM 705 N N . VAL A 1 91 ? -0.384 -21.203 -13.266 1 98.25 91 VAL A N 1
ATOM 706 C CA . VAL A 1 91 ? 1.023 -20.828 -13.305 1 98.25 91 VAL A CA 1
ATOM 707 C C . VAL A 1 91 ? 1.548 -20.641 -11.883 1 98.25 91 VAL A C 1
ATOM 709 O O . VAL A 1 91 ? 0.849 -20.109 -11.023 1 98.25 91 VAL A O 1
ATOM 712 N N . PHE A 1 92 ? 2.752 -21.141 -11.555 1 98.06 92 PHE A N 1
ATOM 713 C CA . PHE A 1 92 ? 3.395 -20.922 -10.266 1 98.06 92 PHE A CA 1
ATOM 714 C C . PHE A 1 92 ? 4.891 -20.688 -10.438 1 98.06 92 PHE A C 1
ATOM 716 O O . PHE A 1 92 ? 5.391 -20.641 -11.562 1 98.06 92 PHE A O 1
ATOM 723 N N . GLY A 1 93 ? 5.547 -20.359 -9.312 1 96.44 93 GLY A N 1
ATOM 724 C CA . GLY A 1 93 ? 6.977 -20.109 -9.375 1 96.44 93 GLY A CA 1
ATOM 725 C C . GLY A 1 93 ? 7.32 -18.672 -9.727 1 96.44 93 GLY A C 1
ATOM 726 O O . GLY A 1 93 ? 6.609 -17.75 -9.328 1 96.44 93 GLY A O 1
ATOM 727 N N . SER A 1 94 ? 8.453 -18.5 -10.422 1 96.88 94 SER A N 1
ATOM 728 C CA . SER A 1 94 ? 9.047 -17.172 -10.625 1 96.88 94 SER A CA 1
ATOM 729 C C . SER A 1 94 ? 8.195 -16.328 -11.555 1 96.88 94 SER A C 1
ATOM 731 O O . SER A 1 94 ? 8.117 -15.102 -11.391 1 96.88 94 SER A O 1
ATOM 733 N N . VAL A 1 95 ? 7.504 -16.922 -12.477 1 96.81 95 VAL A N 1
ATOM 734 C CA . VAL A 1 95 ? 6.684 -16.188 -13.43 1 96.81 95 VAL A CA 1
ATOM 735 C C . VAL A 1 95 ? 5.41 -15.695 -12.742 1 96.81 95 VAL A C 1
ATOM 737 O O . VAL A 1 95 ? 4.973 -14.562 -12.969 1 96.81 95 VAL A O 1
ATOM 740 N N . ALA A 1 96 ? 4.852 -16.5 -11.852 1 97.12 96 ALA A N 1
ATOM 741 C CA . ALA A 1 96 ? 3.621 -16.156 -11.141 1 97.12 96 ALA A CA 1
ATOM 742 C C . ALA A 1 96 ? 3.869 -15.07 -10.102 1 97.12 96 ALA A C 1
ATOM 744 O O . ALA A 1 96 ? 2.971 -14.281 -9.797 1 97.12 96 ALA A O 1
ATOM 745 N N . THR A 1 97 ? 5.129 -15.008 -9.594 1 94.88 97 THR A N 1
ATOM 746 C CA . THR A 1 97 ? 5.422 -14.133 -8.469 1 94.88 97 THR A CA 1
ATOM 747 C C . THR A 1 97 ? 6.211 -12.906 -8.93 1 94.88 97 THR A C 1
ATOM 749 O O . THR A 1 97 ? 6.492 -12.008 -8.133 1 94.88 97 THR A O 1
ATOM 752 N N . GLY A 1 98 ? 6.516 -12.867 -10.211 1 94.5 98 GLY A N 1
ATOM 753 C CA . GLY A 1 98 ? 7.227 -11.727 -10.75 1 94.5 98 GLY A CA 1
ATOM 754 C C . GLY A 1 98 ? 8.703 -11.727 -10.422 1 94.5 98 GLY A C 1
ATOM 755 O O . GLY A 1 98 ? 9.367 -10.688 -10.508 1 94.5 98 GLY A O 1
ATOM 756 N N . ARG A 1 99 ? 9.297 -12.875 -10.055 1 92.81 99 ARG A N 1
ATOM 757 C CA . ARG A 1 99 ? 10.688 -12.969 -9.633 1 92.81 99 ARG A CA 1
ATOM 758 C C . ARG A 1 99 ? 11.555 -13.602 -10.719 1 92.81 99 ARG A C 1
ATOM 760 O O . ARG A 1 99 ? 12.664 -14.055 -10.445 1 92.81 99 ARG A O 1
ATOM 767 N N . GLU A 1 100 ? 10.961 -13.648 -11.891 1 92.88 100 GLU A N 1
ATOM 768 C CA . GLU A 1 100 ? 11.703 -14.328 -12.953 1 92.88 100 GLU A CA 1
ATOM 769 C C . GLU A 1 100 ? 13 -13.602 -13.281 1 92.88 100 GLU A C 1
ATOM 771 O O . GLU A 1 100 ? 13.102 -12.383 -13.086 1 92.88 100 GLU A O 1
ATOM 776 N N . ARG A 1 101 ? 14.023 -14.25 -13.609 1 92.62 101 ARG A N 1
ATOM 777 C CA . ARG A 1 101 ? 15.328 -13.773 -14.062 1 92.62 101 ARG A CA 1
ATOM 778 C C . ARG A 1 101 ? 15.68 -14.336 -15.43 1 92.62 101 ARG A C 1
ATOM 780 O O . ARG A 1 101 ? 14.898 -15.094 -16.016 1 92.62 101 ARG A O 1
ATOM 787 N N . GLU A 1 102 ? 16.891 -13.852 -15.812 1 91 102 GLU A N 1
ATOM 788 C CA . GLU A 1 102 ? 17.375 -14.43 -17.062 1 91 102 GLU A CA 1
ATOM 789 C C . GLU A 1 102 ? 17.531 -15.945 -16.953 1 91 102 GLU A C 1
ATOM 791 O O . GLU A 1 102 ? 18.094 -16.438 -15.977 1 91 102 GLU A O 1
ATOM 796 N N . GLY A 1 103 ? 16.953 -16.625 -17.859 1 92.81 103 GLY A N 1
ATOM 797 C CA . GLY A 1 103 ? 17.094 -18.078 -17.891 1 92.81 103 GLY A CA 1
ATOM 798 C C . GLY A 1 103 ? 15.969 -18.797 -17.156 1 92.81 103 GLY A C 1
ATOM 799 O O . GLY A 1 103 ? 15.977 -20.016 -17.047 1 92.81 103 GLY A O 1
ATOM 800 N N . SER A 1 104 ? 15.055 -18.062 -16.75 1 96.56 104 SER A N 1
ATOM 801 C CA . SER A 1 104 ? 13.938 -18.688 -16.031 1 96.56 104 SER A CA 1
ATOM 802 C C . SER A 1 104 ? 13.102 -19.547 -16.984 1 96.56 104 SER A C 1
ATOM 804 O O . SER A 1 104 ? 13.062 -19.312 -18.188 1 96.56 104 SER A O 1
ATOM 806 N N . ASP A 1 105 ? 12.516 -20.578 -16.484 1 97.75 105 ASP A N 1
ATOM 807 C CA . ASP A 1 105 ? 11.516 -21.375 -17.172 1 97.75 105 ASP A CA 1
ATOM 808 C C . ASP A 1 105 ? 10.109 -21.047 -16.688 1 97.75 105 ASP A C 1
ATOM 810 O O . ASP A 1 105 ? 9.93 -20.156 -15.859 1 97.75 105 ASP A O 1
ATOM 814 N N . ILE A 1 106 ? 9.094 -21.656 -17.359 1 98.06 106 ILE A N 1
ATOM 815 C CA . ILE A 1 106 ? 7.703 -21.484 -16.953 1 98.06 106 ILE A CA 1
ATOM 816 C C . ILE A 1 106 ? 7.211 -22.734 -16.234 1 98.06 106 ILE A C 1
ATOM 818 O O . ILE A 1 106 ? 7.277 -23.828 -16.781 1 98.06 106 ILE A O 1
ATOM 822 N N . ASP A 1 107 ? 6.777 -22.562 -15.039 1 98.12 107 ASP A N 1
ATOM 823 C CA . ASP A 1 107 ? 6.199 -23.656 -14.266 1 98.12 107 ASP A CA 1
ATOM 824 C C . ASP A 1 107 ? 4.676 -23.656 -14.367 1 98.12 107 ASP A C 1
ATOM 826 O O . ASP A 1 107 ? 4.027 -22.656 -14.031 1 98.12 107 ASP A O 1
ATOM 830 N N . LEU A 1 108 ? 4.113 -24.781 -14.781 1 98.25 108 LEU A N 1
ATOM 831 C CA . LEU A 1 108 ? 2.664 -24.906 -14.898 1 98.25 108 LEU A CA 1
ATOM 832 C C . LEU A 1 108 ? 2.164 -26.109 -14.109 1 98.25 108 LEU A C 1
ATOM 834 O O . LEU A 1 108 ? 2.789 -27.172 -14.133 1 98.25 108 LEU A O 1
ATOM 838 N N . LEU A 1 109 ? 1.139 -25.891 -13.383 1 97.75 109 LEU A N 1
ATOM 839 C CA . LEU A 1 109 ? 0.378 -26.938 -12.695 1 97.75 109 LEU A CA 1
ATOM 840 C C . LEU A 1 109 ? -0.904 -27.25 -13.461 1 97.75 109 LEU A C 1
ATOM 842 O O . LEU A 1 109 ? -1.547 -26.359 -14.008 1 97.75 109 LEU A O 1
ATOM 846 N N . PHE A 1 110 ? -1.211 -28.547 -13.438 1 97.69 110 PHE A N 1
ATOM 847 C CA . PHE A 1 110 ? -2.455 -28.891 -14.117 1 97.69 110 PHE A CA 1
ATOM 848 C C . PHE A 1 110 ? -3.039 -30.188 -13.547 1 97.69 110 PHE A C 1
ATOM 850 O O . PHE A 1 110 ? -2.355 -30.922 -12.82 1 97.69 110 PHE A O 1
ATOM 857 N N . HIS A 1 111 ? -4.312 -30.344 -13.789 1 97 111 HIS A N 1
ATOM 858 C CA . HIS A 1 111 ? -5.004 -31.578 -13.398 1 97 111 HIS A CA 1
ATOM 859 C C . HIS A 1 111 ? -5.062 -32.562 -14.562 1 97 111 HIS A C 1
ATOM 861 O O . HIS A 1 111 ? -5.441 -32.188 -15.672 1 97 111 HIS A O 1
ATOM 867 N N . MET A 1 112 ? -4.664 -33.812 -14.242 1 96.25 112 MET A N 1
ATOM 868 C CA . MET A 1 112 ? -4.773 -34.844 -15.25 1 96.25 112 MET A CA 1
ATOM 869 C C . MET A 1 112 ? -6.164 -35.469 -15.242 1 96.25 112 MET A C 1
ATOM 871 O O . MET A 1 112 ? -6.488 -36.25 -14.344 1 96.25 112 MET A O 1
ATOM 875 N N . ASP A 1 113 ? -6.887 -35.125 -16.219 1 94.75 113 ASP A N 1
ATOM 876 C CA . ASP A 1 113 ? -8.211 -35.75 -16.344 1 94.75 113 ASP A CA 1
ATOM 877 C C . ASP A 1 113 ? -8.117 -37.188 -16.812 1 94.75 113 ASP A C 1
ATOM 879 O O . ASP A 1 113 ? -8.992 -38 -16.516 1 94.75 113 ASP A O 1
ATOM 883 N N . ARG A 1 114 ? -7.082 -37.438 -17.625 1 92.56 114 ARG A N 1
ATOM 884 C CA . ARG A 1 114 ? -6.723 -38.781 -18.062 1 92.56 114 ARG A CA 1
ATOM 885 C C . ARG A 1 114 ? -5.262 -39.094 -17.75 1 92.56 114 ARG A C 1
ATOM 887 O O . ARG A 1 114 ? -4.406 -38.188 -17.828 1 92.56 114 ARG A O 1
ATOM 894 N N . PRO A 1 115 ? -5.031 -40.281 -17.344 1 90.12 115 PRO A N 1
ATOM 895 C CA . PRO A 1 115 ? -3.639 -40.625 -17.062 1 90.12 115 PRO A CA 1
ATOM 896 C C . PRO A 1 115 ? -2.713 -40.375 -18.25 1 90.12 115 PRO A C 1
ATOM 898 O O . PRO A 1 115 ? -3.098 -40.625 -19.391 1 90.12 115 PRO A O 1
ATOM 901 N N . MET A 1 116 ? -1.638 -39.719 -17.953 1 91 116 MET A N 1
ATOM 902 C CA . MET A 1 116 ? -0.588 -39.469 -18.953 1 91 116 MET A CA 1
ATOM 903 C C . MET A 1 116 ? 0.74 -40.062 -18.484 1 91 116 MET A C 1
ATOM 905 O O . MET A 1 116 ? 1.159 -39.844 -17.344 1 91 116 MET A O 1
ATOM 909 N N . GLY A 1 117 ? 1.314 -40.844 -19.281 1 92.25 117 GLY A N 1
ATOM 910 C CA . GLY A 1 117 ? 2.631 -41.375 -18.953 1 92.25 117 GLY A CA 1
ATOM 911 C C . GLY A 1 117 ? 3.738 -40.344 -19.141 1 92.25 117 GLY A C 1
ATOM 912 O O . GLY A 1 117 ? 3.484 -39.219 -19.594 1 92.25 117 GLY A O 1
ATOM 913 N N . LEU A 1 118 ? 4.926 -40.625 -18.719 1 93.56 118 LEU A N 1
ATOM 914 C CA . LEU A 1 118 ? 6.078 -39.719 -18.75 1 93.56 118 LEU A CA 1
ATOM 915 C C . LEU A 1 118 ? 6.387 -39.281 -20.172 1 93.56 118 LEU A C 1
ATOM 917 O O . LEU A 1 118 ? 6.758 -38.125 -20.406 1 93.56 118 LEU A O 1
ATOM 921 N N . MET A 1 119 ? 6.227 -40.188 -21.062 1 95.38 119 MET A N 1
ATOM 922 C CA . MET A 1 119 ? 6.523 -39.875 -22.469 1 95.38 119 MET A CA 1
ATOM 923 C C . MET A 1 119 ? 5.559 -38.812 -23 1 95.38 119 MET A C 1
ATOM 925 O O . MET A 1 119 ? 5.969 -37.875 -23.672 1 95.38 119 MET A O 1
ATOM 929 N N . ARG A 1 120 ? 4.285 -39 -22.703 1 94.94 120 ARG A N 1
ATOM 930 C CA . ARG A 1 120 ? 3.273 -38.062 -23.156 1 94.94 120 ARG A CA 1
ATOM 931 C C . ARG A 1 120 ? 3.479 -36.688 -22.531 1 94.94 120 ARG A C 1
ATOM 933 O O . ARG A 1 120 ? 3.342 -35.656 -23.203 1 94.94 120 ARG A O 1
ATOM 940 N N . LEU A 1 121 ? 3.814 -36.719 -21.281 1 95.94 121 LEU A N 1
ATOM 941 C CA . LEU A 1 121 ? 4.07 -35.469 -20.562 1 95.94 121 LEU A CA 1
ATOM 942 C C . LEU A 1 121 ? 5.266 -34.75 -21.172 1 95.94 121 LEU A C 1
ATOM 944 O O . LEU A 1 121 ? 5.215 -33.531 -21.359 1 95.94 121 LEU A O 1
ATOM 948 N N . SER A 1 122 ? 6.27 -35.469 -21.438 1 96.69 122 SER A N 1
ATOM 949 C CA . SER A 1 122 ? 7.465 -34.875 -22.047 1 96.69 122 SER A CA 1
ATOM 950 C C . SER A 1 122 ? 7.152 -34.281 -23.406 1 96.69 122 SER A C 1
ATOM 952 O O . SER A 1 122 ? 7.645 -33.188 -23.734 1 96.69 122 SER A O 1
ATOM 954 N N . ARG A 1 123 ? 6.363 -34.938 -24.219 1 96.31 123 ARG A N 1
ATOM 955 C CA . ARG A 1 123 ? 5.969 -34.438 -25.531 1 96.31 123 ARG A CA 1
ATOM 956 C C . ARG A 1 123 ? 5.16 -33.156 -25.391 1 96.31 123 ARG A C 1
ATOM 958 O O . ARG A 1 123 ? 5.336 -32.219 -26.172 1 96.31 123 ARG A O 1
ATOM 965 N N . LEU A 1 124 ? 4.289 -33.25 -24.438 1 96.88 124 LEU A N 1
ATOM 966 C CA . LEU A 1 124 ? 3.465 -32.062 -24.172 1 96.88 124 LEU A CA 1
ATOM 967 C C . LEU A 1 124 ? 4.332 -30.859 -23.797 1 96.88 124 LEU A C 1
ATOM 969 O O . LEU A 1 124 ? 4.109 -29.75 -24.281 1 96.88 124 LEU A O 1
ATOM 973 N N . GLU A 1 125 ? 5.332 -31.031 -22.938 1 98.12 125 GLU A N 1
ATOM 974 C CA . GLU A 1 125 ? 6.266 -29.969 -22.547 1 98.12 125 GLU A CA 1
ATOM 975 C C . GLU A 1 125 ? 7.023 -29.422 -23.75 1 98.12 125 GLU A C 1
ATOM 977 O O . GLU A 1 125 ? 7.188 -28.219 -23.891 1 98.12 125 GLU A O 1
ATOM 982 N N . LEU A 1 126 ? 7.43 -30.328 -24.609 1 97.69 126 LEU A N 1
ATOM 983 C CA . LEU A 1 126 ? 8.156 -29.906 -25.812 1 97.69 126 LEU A CA 1
ATOM 984 C C . LEU A 1 126 ? 7.281 -29.047 -26.719 1 97.69 126 LEU A C 1
ATOM 986 O O . LEU A 1 126 ? 7.754 -28.062 -27.281 1 97.69 126 LEU A O 1
ATOM 990 N N . GLU A 1 127 ? 6.039 -29.422 -26.844 1 97.88 127 GLU A N 1
ATOM 991 C CA . GLU A 1 127 ? 5.094 -28.641 -27.641 1 97.88 127 GLU A CA 1
ATOM 992 C C . GLU A 1 127 ? 4.922 -27.234 -27.047 1 97.88 127 GLU A C 1
ATOM 994 O O . GLU A 1 127 ? 4.926 -26.25 -27.797 1 97.88 127 GLU A O 1
ATOM 999 N N . LEU A 1 128 ? 4.812 -27.156 -25.797 1 98.44 128 LEU A N 1
ATOM 1000 C CA . LEU A 1 128 ? 4.66 -25.875 -25.125 1 98.44 128 LEU A CA 1
ATOM 1001 C C . LEU A 1 128 ? 5.922 -25.016 -25.281 1 98.44 128 LEU A C 1
ATOM 1003 O O . LEU A 1 128 ? 5.836 -23.812 -25.453 1 98.44 128 LEU A O 1
ATOM 1007 N N . GLU A 1 129 ? 7.059 -25.641 -25.141 1 98.38 129 GLU A N 1
ATOM 1008 C CA . GLU A 1 129 ? 8.328 -24.938 -25.297 1 98.38 129 GLU A CA 1
ATOM 1009 C C . GLU A 1 129 ? 8.445 -24.328 -26.688 1 98.38 129 GLU A C 1
ATOM 1011 O O . GLU A 1 129 ? 8.992 -23.219 -26.844 1 98.38 129 GLU A O 1
ATOM 1016 N N . GLN A 1 130 ? 7.957 -25.047 -27.625 1 97.56 130 GLN A N 1
ATOM 1017 C CA . GLN A 1 130 ? 8 -24.547 -29 1 97.56 130 GLN A CA 1
ATOM 1018 C C . GLN A 1 130 ? 7.156 -23.281 -29.141 1 97.56 130 GLN A C 1
ATOM 1020 O O . GLN A 1 130 ? 7.559 -22.328 -29.812 1 97.56 130 GLN A O 1
ATOM 1025 N N . ILE A 1 131 ? 6.055 -23.281 -28.531 1 96.94 131 ILE A N 1
ATOM 1026 C CA . ILE A 1 131 ? 5.121 -22.156 -28.625 1 96.94 131 ILE A CA 1
ATOM 1027 C C . ILE A 1 131 ? 5.637 -20.984 -27.797 1 96.94 131 ILE A C 1
ATOM 1029 O O . ILE A 1 131 ? 5.566 -19.828 -28.25 1 96.94 131 ILE A O 1
ATOM 1033 N N . LEU A 1 132 ? 6.184 -21.25 -26.656 1 97.88 132 LEU A N 1
ATOM 1034 C CA . LEU A 1 132 ? 6.543 -20.203 -25.703 1 97.88 132 LEU A CA 1
ATOM 1035 C C . LEU A 1 132 ? 8 -19.797 -25.875 1 97.88 132 LEU A C 1
ATOM 1037 O O . LEU A 1 132 ? 8.422 -18.75 -25.375 1 97.88 132 LEU A O 1
ATOM 1041 N N . GLY A 1 133 ? 8.734 -20.641 -26.453 1 96.81 133 GLY A N 1
ATOM 1042 C CA . GLY A 1 133 ? 10.109 -20.312 -26.781 1 96.81 133 GLY A CA 1
ATOM 1043 C C . GLY A 1 133 ? 11.039 -20.422 -25.578 1 96.81 133 GLY A C 1
ATOM 1044 O O . GLY A 1 133 ? 12.141 -19.859 -25.594 1 96.81 133 GLY A O 1
ATOM 1045 N N . VAL A 1 134 ? 10.617 -20.984 -24.531 1 97.31 134 VAL A N 1
ATOM 1046 C CA . VAL A 1 134 ? 11.375 -21.172 -23.297 1 97.31 134 VAL A CA 1
ATOM 1047 C C . VAL A 1 134 ? 11.031 -22.531 -22.688 1 97.31 134 VAL A C 1
ATOM 1049 O O . VAL A 1 134 ? 10.023 -23.156 -23.062 1 97.31 134 VAL A O 1
ATOM 1052 N N . GLU A 1 135 ? 11.875 -23.047 -21.844 1 97.5 135 GLU A N 1
ATOM 1053 C CA . GLU A 1 135 ? 11.609 -24.312 -21.172 1 97.5 135 GLU A CA 1
ATOM 1054 C C . GLU A 1 135 ? 10.336 -24.219 -20.328 1 97.5 135 GLU A C 1
ATOM 1056 O O . GLU A 1 135 ? 10.086 -23.203 -19.672 1 97.5 135 GLU A O 1
ATOM 1061 N N . VAL A 1 136 ? 9.547 -25.312 -20.328 1 98.31 136 VAL A N 1
ATOM 1062 C CA . VAL A 1 136 ? 8.305 -25.391 -19.562 1 98.31 136 VAL A CA 1
ATOM 1063 C C . VAL A 1 136 ? 8.32 -26.641 -18.688 1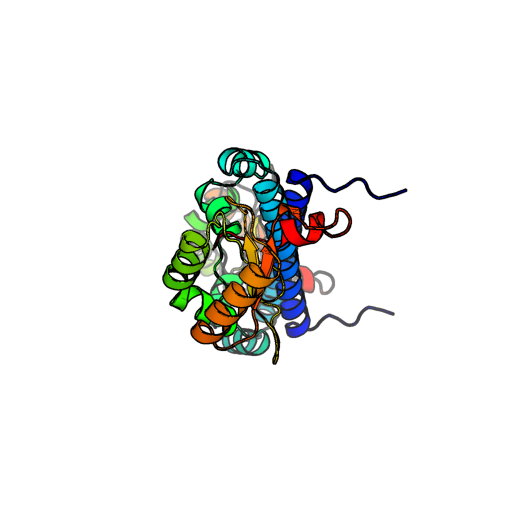 98.31 136 VAL A C 1
ATOM 1065 O O . VAL A 1 136 ? 8.641 -27.734 -19.156 1 98.31 136 VAL A O 1
ATOM 1068 N N . ASP A 1 137 ? 8.047 -26.453 -17.438 1 97.69 137 ASP A N 1
ATOM 1069 C CA . ASP A 1 137 ? 7.844 -27.562 -16.516 1 97.69 137 ASP A CA 1
ATOM 1070 C C . ASP A 1 137 ? 6.355 -27.766 -16.234 1 97.69 137 ASP A C 1
ATOM 1072 O O . ASP A 1 137 ? 5.734 -26.938 -15.547 1 97.69 137 ASP A O 1
ATOM 1076 N N . LEU A 1 138 ? 5.859 -28.812 -16.75 1 97.44 138 LEU A N 1
ATOM 1077 C CA . LEU A 1 138 ? 4.453 -29.156 -16.562 1 97.44 138 LEU A CA 1
ATOM 1078 C C . LEU A 1 138 ? 4.293 -30.203 -15.461 1 97.44 138 LEU A C 1
ATOM 1080 O O . LEU A 1 138 ? 4.746 -31.344 -15.617 1 97.44 138 LEU A O 1
ATOM 1084 N N . VAL A 1 139 ? 3.576 -29.828 -14.391 1 96.88 139 VAL A N 1
ATOM 1085 C CA . VAL A 1 139 ? 3.518 -30.672 -13.195 1 96.88 139 VAL A CA 1
ATOM 1086 C C . VAL A 1 139 ? 2.068 -31.047 -12.906 1 96.88 139 VAL A C 1
ATOM 1088 O O . VAL A 1 139 ? 1.216 -30.188 -12.711 1 96.88 139 VAL A O 1
ATOM 1091 N N . PRO A 1 140 ? 1.795 -32.344 -12.906 1 96.62 140 PRO A N 1
ATOM 1092 C CA . PRO A 1 140 ? 0.472 -32.75 -12.414 1 96.62 140 PRO A CA 1
ATOM 1093 C C . PRO A 1 140 ? 0.256 -32.406 -10.945 1 96.62 140 PRO A C 1
ATOM 1095 O O . PRO A 1 140 ? 1.147 -32.594 -10.117 1 96.62 140 PRO A O 1
ATOM 1098 N N . ASP A 1 141 ? -0.875 -31.781 -10.648 1 95.19 141 ASP A N 1
ATOM 1099 C CA . ASP A 1 141 ? -1.1 -31.312 -9.289 1 95.19 141 ASP A CA 1
ATOM 1100 C C . ASP A 1 141 ? -1.159 -32.469 -8.305 1 95.19 141 ASP A C 1
ATOM 1102 O O . ASP A 1 141 ? -0.917 -32.281 -7.109 1 95.19 141 ASP A O 1
ATOM 1106 N N . SER A 1 142 ? -1.354 -33.688 -8.75 1 92.56 142 SER A N 1
ATOM 1107 C CA . SER A 1 142 ? -1.418 -34.875 -7.91 1 92.56 142 SER A CA 1
ATOM 1108 C C . SER A 1 142 ? -0.025 -35.344 -7.5 1 92.56 142 SER A C 1
ATOM 1110 O O . SER A 1 142 ? 0.118 -36.188 -6.602 1 92.56 142 SER A O 1
ATOM 1112 N N . THR A 1 143 ? 0.971 -34.844 -8.148 1 92.69 143 THR A N 1
ATOM 1113 C CA . THR A 1 143 ? 2.318 -35.344 -7.93 1 92.69 143 THR A CA 1
ATOM 1114 C C . THR A 1 143 ? 3.115 -34.406 -7.023 1 92.69 143 THR A C 1
ATOM 1116 O O . THR A 1 143 ? 4.277 -34.688 -6.719 1 92.69 143 THR A O 1
ATOM 1119 N N . ILE A 1 144 ? 2.562 -33.375 -6.547 1 94.06 144 ILE A N 1
ATOM 1120 C CA . ILE A 1 144 ? 3.275 -3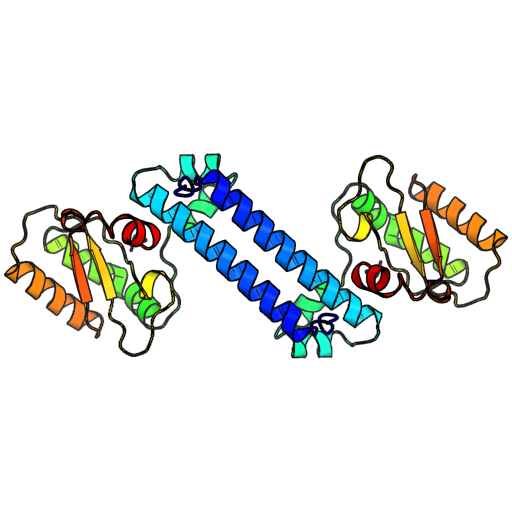2.438 -5.707 1 94.06 144 ILE A CA 1
ATOM 1121 C C . ILE A 1 144 ? 3.541 -33.062 -4.336 1 94.06 144 ILE A C 1
ATOM 1123 O O . ILE A 1 144 ? 2.621 -33.531 -3.682 1 94.06 144 ILE A O 1
ATOM 1127 N N . ALA A 1 145 ? 4.773 -32.938 -3.961 1 93.94 145 ALA A N 1
ATOM 1128 C CA . ALA A 1 145 ? 5.152 -33.469 -2.65 1 93.94 145 ALA A CA 1
ATOM 1129 C C . ALA A 1 145 ? 4.539 -32.656 -1.529 1 93.94 145 ALA A C 1
ATOM 1131 O O . ALA A 1 145 ? 4.449 -31.422 -1.635 1 93.94 145 ALA A O 1
ATOM 1132 N N . PRO A 1 146 ? 4.203 -33.281 -0.434 1 92.75 146 PRO A N 1
ATOM 1133 C CA . PRO A 1 146 ? 3.531 -32.594 0.671 1 92.75 146 PRO A CA 1
ATOM 1134 C C . PRO A 1 146 ? 4.348 -31.438 1.229 1 92.75 146 PRO A C 1
ATOM 1136 O O . PRO A 1 146 ? 3.785 -30.406 1.61 1 92.75 146 PRO A O 1
ATOM 1139 N N . TYR A 1 147 ? 5.617 -31.562 1.229 1 92.5 147 TYR A N 1
ATOM 1140 C CA . TYR A 1 147 ? 6.457 -30.578 1.91 1 92.5 147 TYR A CA 1
ATOM 1141 C C . TYR A 1 147 ? 6.578 -29.312 1.085 1 92.5 147 TYR A C 1
ATOM 1143 O O . TYR A 1 147 ? 6.973 -28.266 1.605 1 92.5 147 TYR A O 1
ATOM 1151 N N . ILE A 1 148 ? 6.227 -29.312 -0.226 1 94.25 148 ILE A N 1
ATOM 1152 C CA . ILE A 1 148 ? 6.305 -28.094 -1.022 1 94.25 148 ILE A CA 1
ATOM 1153 C C . ILE A 1 148 ? 4.902 -27.656 -1.438 1 94.25 148 ILE A C 1
ATOM 1155 O O . ILE A 1 148 ? 4.738 -26.641 -2.117 1 94.25 148 ILE A O 1
ATOM 1159 N N . ARG A 1 149 ? 3.971 -28.406 -1.056 1 94.75 149 ARG A N 1
ATOM 1160 C CA . ARG A 1 149 ? 2.598 -28.172 -1.489 1 94.75 149 ARG A CA 1
ATOM 1161 C C . ARG A 1 149 ? 2.131 -26.781 -1.078 1 94.75 149 ARG A C 1
ATOM 1163 O O . ARG A 1 149 ? 1.556 -26.047 -1.887 1 94.75 149 ARG A O 1
ATOM 1170 N N . ASN A 1 150 ? 2.391 -26.406 0.135 1 93 150 ASN A N 1
ATOM 1171 C CA . ASN A 1 150 ? 1.958 -25.094 0.623 1 93 150 ASN A CA 1
ATOM 1172 C C . ASN A 1 150 ? 2.566 -23.969 -0.195 1 93 150 ASN A C 1
ATOM 1174 O O . ASN A 1 150 ? 1.875 -23 -0.55 1 93 150 ASN A O 1
ATOM 1178 N N . ARG A 1 151 ? 3.801 -24.078 -0.465 1 95.31 151 ARG A N 1
ATOM 1179 C CA . ARG A 1 151 ? 4.484 -23.062 -1.254 1 95.31 151 ARG A CA 1
ATOM 1180 C C . ARG A 1 151 ? 3.902 -22.969 -2.66 1 95.31 151 ARG A C 1
ATOM 1182 O O . ARG A 1 151 ? 3.598 -21.875 -3.145 1 95.31 151 ARG A O 1
ATOM 1189 N N . VAL A 1 152 ? 3.693 -24.094 -3.271 1 97.31 152 VAL A N 1
ATOM 1190 C CA . VAL A 1 152 ? 3.172 -24.125 -4.633 1 97.31 152 VAL A CA 1
ATOM 1191 C C . VAL A 1 152 ? 1.765 -23.531 -4.664 1 97.31 152 VAL A C 1
ATOM 1193 O O . VAL A 1 152 ? 1.443 -22.719 -5.539 1 97.31 152 VAL A O 1
ATOM 1196 N N . MET A 1 153 ? 0.992 -23.906 -3.645 1 96.81 153 MET A N 1
ATOM 1197 C CA . MET A 1 153 ? -0.393 -23.438 -3.605 1 96.81 153 MET A CA 1
ATOM 1198 C C . MET A 1 153 ? -0.458 -21.938 -3.326 1 96.81 153 MET A C 1
ATOM 1200 O O . MET A 1 153 ? -1.374 -21.25 -3.787 1 96.81 153 MET A O 1
ATOM 1204 N N . SER A 1 154 ? 0.537 -21.391 -2.674 1 97.25 154 SER A N 1
ATOM 1205 C CA . SER A 1 154 ? 0.576 -19.969 -2.373 1 97.25 154 SER A CA 1
ATOM 1206 C C . SER A 1 154 ? 0.993 -19.156 -3.596 1 97.25 154 SER A C 1
ATOM 1208 O O . SER A 1 154 ? 0.756 -17.953 -3.656 1 97.25 154 SER A O 1
ATOM 1210 N N . GLU A 1 155 ? 1.61 -19.766 -4.543 1 97.88 155 GLU A N 1
ATOM 1211 C CA . GLU A 1 155 ? 2.105 -19.078 -5.727 1 97.88 155 GLU A CA 1
ATOM 1212 C C . GLU A 1 155 ? 1.172 -19.281 -6.918 1 97.88 155 GLU A C 1
ATOM 1214 O O . GLU A 1 155 ? 1.094 -18.422 -7.805 1 97.88 155 GLU A O 1
ATOM 1219 N N . ALA A 1 156 ? 0.5 -20.406 -6.922 1 98.25 156 ALA A N 1
ATOM 1220 C CA . ALA A 1 156 ? -0.245 -20.844 -8.102 1 98.25 156 ALA A CA 1
ATOM 1221 C C . ALA A 1 156 ? -1.405 -19.891 -8.398 1 98.25 156 ALA A C 1
ATOM 1223 O O . ALA A 1 156 ? -2.098 -19.438 -7.48 1 98.25 156 ALA A O 1
ATOM 1224 N N . THR A 1 157 ? -1.602 -19.625 -9.609 1 98.12 157 THR A N 1
ATOM 1225 C CA . THR A 1 157 ? -2.693 -18.781 -10.07 1 98.12 157 THR A CA 1
ATOM 1226 C C . THR A 1 157 ? -3.221 -19.266 -11.422 1 98.12 157 THR A C 1
ATOM 1228 O O . THR A 1 157 ? -2.445 -19.672 -12.289 1 98.12 157 THR A O 1
ATOM 1231 N N . PRO A 1 158 ? -4.562 -19.312 -11.555 1 97.25 158 PRO A N 1
ATOM 1232 C CA . PRO A 1 158 ? -5.156 -19.844 -12.789 1 97.25 158 PRO A CA 1
ATOM 1233 C C . PRO A 1 158 ? -4.719 -19.062 -14.031 1 97.25 158 PRO A C 1
ATOM 1235 O O . PRO A 1 158 ? -4.641 -17.828 -13.992 1 97.25 158 PRO A O 1
ATOM 1238 N N . LEU A 1 159 ? -4.355 -19.844 -14.984 1 95.88 159 LEU A N 1
ATOM 1239 C CA . LEU A 1 159 ? -4.004 -19.266 -16.266 1 95.88 159 LEU A CA 1
ATOM 1240 C C . LEU A 1 159 ? -5.254 -18.891 -17.062 1 95.88 159 LEU A C 1
ATOM 1242 O O . LEU A 1 159 ? -5.273 -17.859 -17.75 1 95.88 159 LEU A O 1
ATOM 1246 N N . MET B 1 1 ? 8.703 -23.75 19.625 1 33.44 1 MET B N 1
ATOM 1247 C CA . MET B 1 1 ? 7.305 -23.344 19.5 1 33.44 1 MET B CA 1
ATOM 1248 C C . MET B 1 1 ? 6.984 -22.922 18.062 1 33.44 1 MET B C 1
ATOM 1250 O O . MET B 1 1 ? 7.57 -21.969 17.547 1 33.44 1 MET B O 1
ATOM 1254 N N . ILE B 1 2 ? 6.59 -23.797 17.281 1 39.25 2 ILE B N 1
ATOM 1255 C CA . ILE B 1 2 ? 6.277 -23.609 15.859 1 39.25 2 ILE B CA 1
ATOM 1256 C C . ILE B 1 2 ? 5.164 -22.578 15.703 1 39.25 2 ILE B C 1
ATOM 1258 O O . ILE B 1 2 ? 4.086 -22.734 16.297 1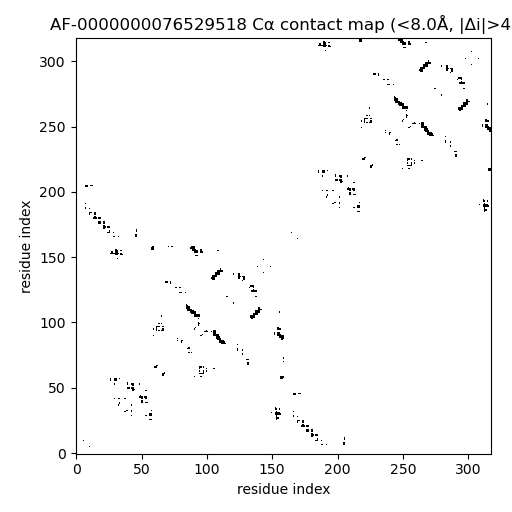 39.25 2 ILE B O 1
ATOM 1262 N N . ALA B 1 3 ? 5.508 -21.375 15.414 1 47.66 3 ALA B N 1
ATOM 1263 C CA . ALA B 1 3 ? 4.516 -20.312 15.266 1 47.66 3 ALA B CA 1
ATOM 1264 C C . ALA B 1 3 ? 3.283 -20.812 14.523 1 47.66 3 ALA B C 1
ATOM 1266 O O . ALA B 1 3 ? 3.402 -21.438 13.461 1 47.66 3 ALA B O 1
ATOM 1267 N N . ALA B 1 4 ? 2.164 -21.047 15.227 1 54.28 4 ALA B N 1
ATOM 1268 C CA . ALA B 1 4 ? 0.892 -21.484 14.648 1 54.28 4 ALA B CA 1
ATOM 1269 C C . ALA B 1 4 ? 0.65 -20.812 13.305 1 54.28 4 ALA B C 1
ATOM 1271 O O . ALA B 1 4 ? 1.033 -19.656 13.094 1 54.28 4 ALA B O 1
ATOM 1272 N N . PRO B 1 5 ? 0.293 -21.594 12.312 1 63.97 5 PRO B N 1
ATOM 1273 C CA . PRO B 1 5 ? 0.098 -20.969 11 1 63.97 5 PRO B CA 1
ATOM 1274 C C . PRO B 1 5 ? -0.84 -19.766 11.055 1 63.97 5 PRO B C 1
ATOM 1276 O O . PRO B 1 5 ? -1.875 -19.812 11.719 1 63.97 5 PRO B O 1
ATOM 1279 N N . THR B 1 6 ? -0.325 -18.578 10.836 1 83.25 6 THR B N 1
ATOM 1280 C CA . THR B 1 6 ? -1.116 -17.359 10.812 1 83.25 6 THR B CA 1
ATOM 1281 C C . THR B 1 6 ? -2.344 -17.516 9.922 1 83.25 6 THR B C 1
ATOM 1283 O O . THR B 1 6 ? -2.238 -18 8.797 1 83.25 6 THR B O 1
ATOM 1286 N N . SER B 1 7 ? -3.562 -17.422 10.484 1 94.75 7 SER B N 1
ATOM 1287 C CA . SER B 1 7 ? -4.82 -17.531 9.75 1 94.75 7 SER B CA 1
ATOM 1288 C C . SER B 1 7 ? -4.875 -16.547 8.594 1 94.75 7 SER B C 1
ATOM 1290 O O . SER B 1 7 ? -4.113 -15.578 8.562 1 94.75 7 SER B O 1
ATOM 1292 N N . LEU B 1 8 ? -5.664 -16.828 7.613 1 97.44 8 LEU B N 1
ATOM 1293 C CA . LEU B 1 8 ? -5.895 -15.938 6.477 1 97.44 8 LEU B CA 1
ATOM 1294 C C . LEU B 1 8 ? -6.293 -14.539 6.941 1 97.44 8 LEU B C 1
ATOM 1296 O O . LEU B 1 8 ? -5.766 -13.547 6.445 1 97.44 8 LEU B O 1
ATOM 1300 N N . GLU B 1 9 ? -7.152 -14.438 7.949 1 98 9 GLU B N 1
ATOM 1301 C CA . GLU B 1 9 ? -7.617 -13.172 8.508 1 98 9 GLU B CA 1
ATOM 1302 C C . GLU B 1 9 ? -6.469 -12.391 9.141 1 98 9 GLU B C 1
ATOM 1304 O O . GLU B 1 9 ? -6.387 -11.172 9 1 98 9 GLU B O 1
ATOM 1309 N N . GLU B 1 10 ? -5.707 -13.125 9.828 1 98 10 GLU B N 1
ATOM 1310 C CA . GLU B 1 10 ? -4.57 -12.492 10.492 1 98 10 GLU B CA 1
ATOM 1311 C C . GLU B 1 10 ? -3.57 -11.945 9.477 1 98 10 GLU B C 1
ATOM 1313 O O . GLU B 1 10 ? -3.043 -10.844 9.656 1 98 10 GLU B O 1
ATOM 1318 N N . VAL B 1 11 ? -3.309 -12.695 8.414 1 98.19 11 VAL B N 1
ATOM 1319 C CA . VAL B 1 11 ? -2.381 -12.25 7.383 1 98.19 11 VAL B CA 1
ATOM 1320 C C . VAL B 1 11 ? -2.92 -10.984 6.715 1 98.19 11 VAL B C 1
ATOM 1322 O O . VAL B 1 11 ? -2.172 -10.031 6.469 1 98.19 11 VAL B O 1
ATOM 1325 N N . ALA B 1 12 ? -4.176 -11.008 6.438 1 98.44 12 ALA B N 1
ATOM 1326 C CA . ALA B 1 12 ? -4.797 -9.852 5.805 1 98.44 12 ALA B CA 1
ATOM 1327 C C . ALA B 1 12 ? -4.695 -8.617 6.695 1 98.44 12 ALA B C 1
ATOM 1329 O O . ALA B 1 12 ? -4.348 -7.527 6.227 1 98.44 12 ALA B O 1
ATOM 1330 N N . ARG B 1 13 ? -5.012 -8.797 7.98 1 98 13 ARG B N 1
ATOM 1331 C CA . ARG B 1 13 ? -4.938 -7.695 8.938 1 98 13 ARG B CA 1
ATOM 1332 C C . ARG B 1 13 ? -3.518 -7.148 9.031 1 98 13 ARG B C 1
ATOM 1334 O O . ARG B 1 13 ? -3.314 -5.93 9.039 1 98 13 ARG B O 1
ATOM 1341 N N . GLU B 1 14 ? -2.592 -8.023 9.086 1 98.38 14 GLU B N 1
ATOM 1342 C CA . GLU B 1 14 ? -1.191 -7.621 9.188 1 98.38 14 GLU B CA 1
ATOM 1343 C C . GLU B 1 14 ? -0.736 -6.883 7.93 1 98.38 14 GLU B C 1
ATOM 1345 O O . GLU B 1 14 ? 0.018 -5.91 8.008 1 98.38 14 GLU B O 1
ATOM 1350 N N . ALA B 1 15 ? -1.135 -7.402 6.812 1 98.38 15 ALA B N 1
ATOM 1351 C CA . ALA B 1 15 ? -0.778 -6.754 5.551 1 98.38 15 ALA B CA 1
ATOM 1352 C C . ALA B 1 15 ? -1.353 -5.34 5.48 1 98.38 15 ALA B C 1
ATOM 1354 O O . ALA B 1 15 ? -0.659 -4.402 5.086 1 98.38 15 ALA B O 1
ATOM 1355 N N . ASP B 1 16 ? -2.586 -5.188 5.832 1 98.12 16 ASP B N 1
ATOM 1356 C CA . ASP B 1 16 ? -3.221 -3.875 5.848 1 98.12 16 ASP B CA 1
ATOM 1357 C C . ASP B 1 16 ? -2.494 -2.924 6.793 1 98.12 16 ASP B C 1
ATOM 1359 O O . ASP B 1 16 ? -2.25 -1.764 6.453 1 98.12 16 ASP B O 1
ATOM 1363 N N . GLU B 1 17 ? -2.184 -3.367 7.977 1 98.12 17 GLU B N 1
ATOM 1364 C CA . GLU B 1 17 ? -1.494 -2.555 8.977 1 98.12 17 GLU B CA 1
ATOM 1365 C C . GLU B 1 17 ? -0.11 -2.139 8.484 1 98.12 17 GLU B C 1
ATOM 1367 O O . GLU B 1 17 ? 0.303 -0.993 8.68 1 98.12 17 GLU B O 1
ATOM 1372 N N . ALA B 1 18 ? 0.583 -3.068 7.879 1 98.56 18 ALA B N 1
ATOM 1373 C CA . ALA B 1 18 ? 1.912 -2.775 7.352 1 98.56 18 ALA B CA 1
ATOM 1374 C C . ALA B 1 18 ? 1.847 -1.709 6.262 1 98.56 18 ALA B C 1
ATOM 1376 O O . ALA B 1 18 ? 2.682 -0.802 6.223 1 98.56 18 ALA B O 1
ATOM 1377 N N . THR B 1 19 ? 0.862 -1.86 5.43 1 98.38 19 THR B N 1
ATOM 1378 C CA . THR B 1 19 ? 0.693 -0.894 4.348 1 98.38 19 THR B CA 1
ATOM 1379 C C . THR B 1 19 ? 0.343 0.483 4.906 1 98.38 19 THR B C 1
ATOM 1381 O O . THR B 1 19 ? 0.901 1.493 4.473 1 98.38 19 THR B O 1
ATOM 1384 N N . ARG B 1 20 ? -0.538 0.524 5.867 1 97.06 20 ARG B N 1
ATOM 1385 C CA . ARG B 1 20 ? -0.927 1.779 6.504 1 97.06 20 ARG B CA 1
ATOM 1386 C C . ARG B 1 20 ? 0.267 2.447 7.176 1 97.06 20 ARG B C 1
ATOM 1388 O O . ARG B 1 20 ? 0.464 3.656 7.043 1 97.06 20 ARG B O 1
ATOM 1395 N N . ALA B 1 21 ? 1.005 1.67 7.875 1 98 21 ALA B N 1
ATOM 1396 C CA . ALA B 1 21 ? 2.17 2.191 8.586 1 98 21 ALA B CA 1
ATOM 1397 C C . ALA B 1 21 ? 3.211 2.729 7.605 1 98 21 ALA B C 1
ATOM 1399 O O . ALA B 1 21 ? 3.814 3.779 7.844 1 98 21 ALA B O 1
ATOM 1400 N N . ALA B 1 22 ? 3.402 2.012 6.52 1 98.5 22 ALA B N 1
ATOM 1401 C CA . ALA B 1 22 ? 4.352 2.438 5.496 1 98.5 22 ALA B CA 1
ATOM 1402 C C . ALA B 1 22 ? 3.932 3.77 4.879 1 98.5 22 ALA B C 1
ATOM 1404 O O . ALA B 1 22 ? 4.754 4.672 4.719 1 98.5 22 ALA B O 1
ATOM 1405 N N . ARG B 1 23 ? 2.738 3.838 4.629 1 97.25 23 ARG B N 1
ATOM 1406 C CA . ARG B 1 23 ? 2.221 5.07 4.047 1 97.25 23 ARG B CA 1
ATOM 1407 C C . ARG B 1 23 ? 2.355 6.238 5.02 1 97.25 23 ARG B C 1
ATOM 1409 O O . ARG B 1 23 ? 2.748 7.336 4.629 1 97.25 23 ARG B O 1
ATOM 1416 N N . ALA B 1 24 ? 1.975 6.027 6.238 1 96.5 24 ALA B N 1
ATOM 1417 C CA . ALA B 1 24 ? 2.053 7.074 7.254 1 96.5 24 ALA B CA 1
ATOM 1418 C C . ALA B 1 24 ? 3.477 7.602 7.391 1 96.5 24 ALA B C 1
ATOM 1420 O O . ALA B 1 24 ? 3.684 8.812 7.535 1 96.5 24 ALA B O 1
ATOM 1421 N N . ARG B 1 25 ? 4.418 6.699 7.305 1 97.56 25 ARG B N 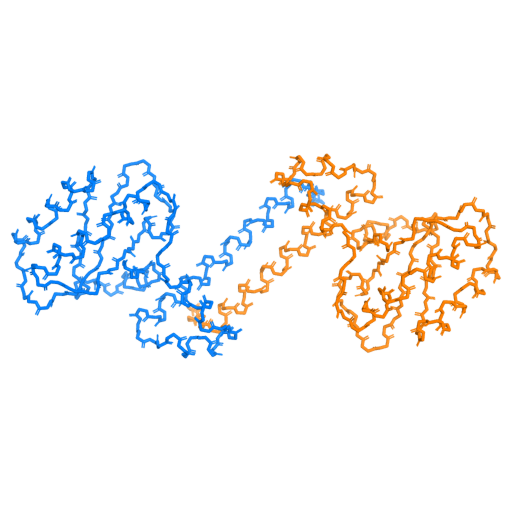1
ATOM 1422 C CA . ARG B 1 25 ? 5.82 7.086 7.391 1 97.56 25 ARG B CA 1
ATOM 1423 C C . ARG B 1 25 ? 6.23 7.941 6.195 1 97.56 25 ARG B C 1
ATOM 1425 O O . ARG B 1 25 ? 6.93 8.945 6.348 1 97.56 25 ARG B O 1
ATOM 1432 N N . LEU B 1 26 ? 5.766 7.527 5.094 1 98.25 26 LEU B N 1
ATOM 1433 C CA . LEU B 1 26 ? 6.09 8.258 3.875 1 98.25 26 LEU B CA 1
ATOM 1434 C C . LEU B 1 26 ? 5.484 9.664 3.908 1 98.25 26 LEU B C 1
ATOM 1436 O O . LEU B 1 26 ? 6.172 10.641 3.615 1 98.25 26 LEU B O 1
ATOM 1440 N N . VAL B 1 27 ? 4.258 9.719 4.285 1 98.06 27 VAL B N 1
ATOM 1441 C CA . VAL B 1 27 ? 3.559 11 4.352 1 98.06 27 VAL B CA 1
ATOM 1442 C C . VAL B 1 27 ? 4.273 11.93 5.328 1 98.06 27 VAL B C 1
ATOM 1444 O O . VAL B 1 27 ? 4.527 13.094 5.012 1 98.06 27 VAL B O 1
ATOM 1447 N N . ALA B 1 28 ? 4.602 11.43 6.473 1 97.75 28 ALA B N 1
ATOM 1448 C CA . ALA B 1 28 ? 5.273 12.227 7.492 1 97.75 28 ALA B CA 1
ATOM 1449 C C . ALA B 1 28 ? 6.605 12.766 6.977 1 97.75 28 ALA B C 1
ATOM 1451 O O . ALA B 1 28 ? 6.918 13.945 7.16 1 97.75 28 ALA B O 1
ATOM 1452 N N . ALA B 1 29 ? 7.352 11.953 6.32 1 98.19 29 ALA B N 1
ATOM 1453 C CA . ALA B 1 29 ? 8.656 12.359 5.805 1 98.19 29 ALA B CA 1
ATOM 1454 C C . ALA B 1 29 ? 8.516 13.406 4.711 1 98.19 29 ALA B C 1
ATOM 1456 O O . ALA B 1 29 ? 9.266 14.383 4.672 1 98.19 29 ALA B O 1
ATOM 1457 N N . VAL B 1 30 ? 7.59 13.18 3.865 1 98.62 30 VAL B N 1
ATOM 1458 C CA . VAL B 1 30 ? 7.359 14.102 2.756 1 98.62 30 VAL B CA 1
ATOM 1459 C C . VAL B 1 30 ? 6.902 15.453 3.295 1 98.62 30 VAL B C 1
ATOM 1461 O O . VAL B 1 30 ? 7.41 16.5 2.879 1 98.62 30 VAL B O 1
ATOM 1464 N N . ARG B 1 31 ? 6.004 15.375 4.227 1 98.12 31 ARG B N 1
ATOM 1465 C CA . ARG B 1 31 ? 5.492 16.609 4.805 1 98.12 31 ARG B CA 1
ATOM 1466 C C . ARG B 1 31 ? 6.586 17.359 5.566 1 98.12 31 ARG B C 1
ATOM 1468 O O . ARG B 1 31 ? 6.664 18.578 5.512 1 98.12 31 ARG B O 1
ATOM 1475 N N . GLU B 1 32 ? 7.375 16.656 6.262 1 97.25 32 GLU B N 1
ATOM 1476 C CA . GLU B 1 32 ? 8.492 17.297 6.957 1 97.25 32 GLU B CA 1
ATOM 1477 C C . GLU B 1 32 ? 9.43 17.984 5.98 1 97.25 32 GLU B C 1
ATOM 1479 O O . GLU B 1 32 ? 9.828 19.125 6.203 1 97.25 32 GLU B O 1
ATOM 1484 N N . ALA B 1 33 ? 9.773 17.344 4.965 1 97.94 33 ALA B N 1
ATOM 1485 C CA . ALA B 1 33 ? 10.641 17.922 3.941 1 97.94 33 ALA B CA 1
ATOM 1486 C C . ALA B 1 33 ? 10.008 19.188 3.346 1 97.94 33 ALA B C 1
ATOM 1488 O O . ALA B 1 33 ? 10.672 20.219 3.207 1 97.94 33 ALA B O 1
ATOM 1489 N N . TYR B 1 34 ? 8.773 19.062 3.012 1 98 34 TYR B N 1
ATOM 1490 C CA . TYR B 1 34 ? 8.047 20.172 2.42 1 98 34 TYR B CA 1
ATOM 1491 C C . TYR B 1 34 ? 8.023 21.375 3.365 1 98 34 TYR B C 1
ATOM 1493 O O . TYR B 1 34 ? 8.352 22.5 2.969 1 98 34 TYR B O 1
ATOM 1501 N N . ASN B 1 35 ? 7.695 21.062 4.582 1 96.56 35 ASN B N 1
ATOM 1502 C CA . ASN B 1 35 ? 7.508 22.125 5.562 1 96.56 35 ASN B CA 1
ATOM 1503 C C . ASN B 1 35 ? 8.844 22.734 5.977 1 96.56 35 ASN B C 1
ATOM 1505 O O . ASN B 1 35 ? 8.867 23.828 6.555 1 96.56 35 ASN B O 1
ATOM 1509 N N . THR B 1 36 ? 9.906 22.109 5.699 1 94.06 36 THR B N 1
ATOM 1510 C CA . THR B 1 36 ? 11.219 22.656 6.016 1 94.06 36 THR B CA 1
ATOM 1511 C C . THR B 1 36 ? 11.844 23.297 4.789 1 94.06 36 THR B C 1
ATOM 1513 O O . THR B 1 36 ? 13.031 23.641 4.793 1 94.06 36 THR B O 1
ATOM 1516 N N . GLY B 1 37 ? 11.031 23.359 3.719 1 95.25 37 GLY B N 1
ATOM 1517 C CA . GLY B 1 37 ? 11.438 24.266 2.65 1 95.25 37 GLY B CA 1
ATOM 1518 C C . GLY B 1 37 ? 11.812 23.547 1.371 1 95.25 37 GLY B C 1
ATOM 1519 O O . GLY B 1 37 ? 12.188 24.172 0.381 1 95.25 37 GLY B O 1
ATOM 1520 N N . MET B 1 38 ? 11.75 22.266 1.302 1 97.31 38 MET B N 1
ATOM 1521 C CA . MET B 1 38 ? 12.062 21.547 0.072 1 97.31 38 MET B CA 1
ATOM 1522 C C . MET B 1 38 ? 10.914 21.625 -0.921 1 97.31 38 MET B C 1
ATOM 1524 O O . MET B 1 38 ? 9.773 21.312 -0.583 1 97.31 38 MET B O 1
ATOM 1528 N N . PRO B 1 39 ? 11.211 22.062 -2.213 1 98.31 39 PRO B N 1
ATOM 1529 C CA . PRO B 1 39 ? 10.141 22.141 -3.213 1 98.31 39 PRO B CA 1
ATOM 1530 C C . PRO B 1 39 ? 9.586 20.766 -3.574 1 98.31 39 PRO B C 1
ATOM 1532 O O . PRO B 1 39 ? 10.305 19.766 -3.518 1 98.31 39 PRO B O 1
ATOM 1535 N N . GLN B 1 40 ? 8.375 20.781 -3.984 1 98.31 40 GLN B N 1
ATOM 1536 C CA . GLN B 1 40 ? 7.695 19.531 -4.32 1 98.31 40 GLN B CA 1
ATOM 1537 C C . GLN B 1 40 ? 8.398 18.812 -5.469 1 98.31 40 GLN B C 1
ATOM 1539 O O . GLN B 1 40 ? 8.461 17.578 -5.492 1 98.31 40 GLN B O 1
ATOM 1544 N N . THR B 1 41 ? 8.844 19.578 -6.41 1 98.5 41 THR B N 1
ATOM 1545 C CA . THR B 1 41 ? 9.523 18.984 -7.562 1 98.5 41 THR B CA 1
ATOM 1546 C C . THR B 1 41 ? 10.797 18.266 -7.133 1 98.5 41 THR B C 1
ATOM 1548 O O . THR B 1 41 ? 11.133 17.219 -7.676 1 98.5 41 THR B O 1
ATOM 1551 N N . GLU B 1 42 ? 11.469 18.844 -6.199 1 98.56 42 GLU B N 1
ATOM 1552 C CA . GLU B 1 42 ? 12.688 18.219 -5.691 1 98.56 42 GLU B CA 1
ATOM 1553 C C . GLU B 1 42 ? 12.367 16.969 -4.895 1 98.56 42 GLU B C 1
ATOM 1555 O O . GLU B 1 42 ? 13.055 15.953 -5.023 1 98.56 42 GLU B O 1
ATOM 1560 N N . ILE B 1 43 ? 11.328 17 -4.031 1 98.75 43 ILE B N 1
ATOM 1561 C CA . ILE B 1 43 ? 10.875 15.828 -3.293 1 98.75 43 ILE B CA 1
ATOM 1562 C C . ILE B 1 43 ? 10.547 14.695 -4.266 1 98.75 43 ILE B C 1
ATOM 1564 O O . ILE B 1 43 ? 10.992 13.562 -4.086 1 98.75 43 ILE B O 1
ATOM 1568 N N . ALA B 1 44 ? 9.781 15.031 -5.316 1 98.75 44 ALA B N 1
ATOM 1569 C CA . ALA B 1 44 ? 9.375 14.062 -6.332 1 98.75 44 ALA B CA 1
ATOM 1570 C C . ALA B 1 44 ? 10.594 13.375 -6.949 1 98.75 44 ALA B C 1
ATOM 1572 O O . ALA B 1 44 ? 10.633 12.141 -7.051 1 98.75 44 ALA B O 1
ATOM 1573 N N . ARG B 1 45 ? 11.547 14.148 -7.293 1 98.5 45 ARG B N 1
ATOM 1574 C CA . ARG B 1 45 ? 12.773 13.625 -7.898 1 98.5 45 ARG B CA 1
ATOM 1575 C C . ARG B 1 45 ? 13.5 12.695 -6.941 1 98.5 45 ARG B C 1
ATOM 1577 O O . ARG B 1 45 ? 13.922 11.602 -7.328 1 98.5 45 ARG B O 1
ATOM 1584 N N . ARG B 1 46 ? 13.562 13.008 -5.727 1 98.06 46 ARG B N 1
ATOM 1585 C CA . ARG B 1 46 ? 14.359 12.273 -4.746 1 98.06 46 ARG B CA 1
ATOM 1586 C C . ARG B 1 46 ? 13.703 10.938 -4.398 1 98.06 46 ARG B C 1
ATOM 1588 O O . ARG B 1 46 ? 14.391 9.938 -4.188 1 98.06 46 ARG B O 1
ATOM 1595 N N . ILE B 1 47 ? 12.422 10.938 -4.379 1 98.38 47 ILE B N 1
ATOM 1596 C CA . ILE B 1 47 ? 11.773 9.711 -3.918 1 98.38 47 ILE B CA 1
ATOM 1597 C C . ILE B 1 47 ? 11.266 8.914 -5.117 1 98.38 47 ILE B C 1
ATOM 1599 O O . ILE B 1 47 ? 10.625 7.871 -4.953 1 98.38 47 ILE B O 1
ATOM 1603 N N . GLY B 1 48 ? 11.539 9.328 -6.281 1 97.31 48 GLY B N 1
ATOM 1604 C CA . GLY B 1 48 ? 11.18 8.586 -7.48 1 97.31 48 GLY B CA 1
ATOM 1605 C C . GLY B 1 48 ? 9.68 8.555 -7.734 1 97.31 48 GLY B C 1
ATOM 1606 O O . GLY B 1 48 ? 9.117 7.492 -8 1 97.31 48 GLY B O 1
ATOM 1607 N N . ARG B 1 49 ? 9.023 9.703 -7.562 1 98 49 ARG B N 1
ATOM 1608 C CA . ARG B 1 49 ? 7.59 9.828 -7.812 1 98 49 ARG B CA 1
ATOM 1609 C C . ARG B 1 49 ? 7.281 11.078 -8.625 1 98 49 ARG B C 1
ATOM 1611 O O . ARG B 1 49 ? 8.148 11.938 -8.805 1 98 49 ARG B O 1
ATOM 1618 N N . SER B 1 50 ? 6.098 11.062 -9.078 1 98.44 50 SER B N 1
ATOM 1619 C CA . SER B 1 50 ? 5.688 12.227 -9.852 1 98.44 50 SER B CA 1
ATOM 1620 C C . SER B 1 50 ? 5.324 13.398 -8.945 1 98.44 50 SER B C 1
ATOM 1622 O O . SER B 1 50 ? 5.023 13.203 -7.766 1 98.44 50 SER B O 1
ATOM 1624 N N . GLN B 1 51 ? 5.414 14.578 -9.492 1 98 51 GLN B N 1
ATOM 1625 C CA . GLN B 1 51 ? 5.059 15.773 -8.734 1 98 51 GLN B CA 1
ATOM 1626 C C . GLN B 1 51 ? 3.598 15.734 -8.305 1 98 51 GLN B C 1
ATOM 1628 O O . GLN B 1 51 ? 3.277 16.062 -7.16 1 98 51 GLN B O 1
ATOM 1633 N N . PRO B 1 52 ? 2.619 15.344 -9.211 1 98.44 52 PRO B N 1
ATOM 1634 C CA . PRO B 1 52 ? 1.232 15.258 -8.75 1 98.44 52 PRO B CA 1
ATOM 1635 C C . PRO B 1 52 ? 1.053 14.273 -7.598 1 98.44 52 PRO B C 1
ATOM 1637 O O . PRO B 1 52 ? 0.256 14.516 -6.688 1 98.44 52 PRO B O 1
ATOM 1640 N N . GLU B 1 53 ? 1.786 13.156 -7.598 1 97.94 53 GLU B N 1
ATOM 1641 C CA . GLU B 1 53 ? 1.721 12.219 -6.48 1 97.94 53 GLU B CA 1
ATOM 1642 C C . GLU B 1 53 ? 2.189 12.867 -5.184 1 97.94 53 GLU B C 1
ATOM 1644 O O . GLU B 1 53 ? 1.543 12.727 -4.141 1 97.94 53 GLU B O 1
ATOM 1649 N N . VAL B 1 54 ? 3.314 13.586 -5.23 1 98.5 54 VAL B N 1
ATOM 1650 C CA . VAL B 1 54 ? 3.859 14.266 -4.059 1 98.5 54 VAL B CA 1
ATOM 1651 C C . VAL B 1 54 ? 2.879 15.328 -3.572 1 98.5 54 VAL B C 1
ATOM 1653 O O . VAL B 1 54 ? 2.674 15.492 -2.367 1 98.5 54 VAL B O 1
ATOM 1656 N N . SER B 1 55 ? 2.297 16.078 -4.504 1 98 55 SER B N 1
ATOM 1657 C CA . SER B 1 55 ? 1.302 17.078 -4.148 1 98 55 SER B CA 1
ATOM 1658 C C . SER B 1 55 ? 0.168 16.469 -3.33 1 98 55 SER B C 1
ATOM 1660 O O . SER B 1 55 ? -0.284 17.062 -2.348 1 98 55 SER B O 1
ATOM 1662 N N . ARG B 1 56 ? -0.224 15.312 -3.691 1 97.31 56 ARG B N 1
ATOM 1663 C CA . ARG B 1 56 ? -1.3 14.633 -2.98 1 97.31 56 ARG B CA 1
ATOM 1664 C C . ARG B 1 56 ? -0.863 14.242 -1.573 1 97.31 56 ARG B C 1
ATOM 1666 O O . ARG B 1 56 ? -1.673 14.242 -0.643 1 97.31 56 ARG B O 1
ATOM 1673 N N . LEU B 1 57 ? 0.351 13.867 -1.361 1 97.44 57 LEU B N 1
ATOM 1674 C CA . LEU B 1 57 ? 0.871 13.477 -0.054 1 97.44 57 LEU B CA 1
ATOM 1675 C C . LEU B 1 57 ? 0.956 14.688 0.876 1 97.44 57 LEU B C 1
ATOM 1677 O O . LEU B 1 57 ? 0.857 14.539 2.098 1 97.44 57 LEU B O 1
ATOM 1681 N N . VAL B 1 58 ? 1.147 15.812 0.324 1 97.81 58 VAL B N 1
ATOM 1682 C CA . VAL B 1 58 ? 1.332 17.031 1.094 1 97.81 58 VAL B CA 1
ATOM 1683 C C . VAL B 1 58 ? -0.028 17.641 1.433 1 97.81 58 VAL B C 1
ATOM 1685 O O . VAL B 1 58 ? -0.228 18.156 2.535 1 97.81 58 VAL B O 1
ATOM 1688 N N . ARG B 1 59 ? -0.942 17.484 0.636 1 94.94 59 ARG B N 1
ATOM 1689 C CA . ARG B 1 59 ? -2.227 18.172 0.716 1 94.94 59 ARG B CA 1
ATOM 1690 C C . ARG B 1 59 ? -3.105 17.562 1.806 1 94.94 59 ARG B C 1
ATOM 1692 O O . ARG B 1 59 ? -3.07 16.359 2.039 1 94.94 59 ARG B O 1
ATOM 1699 N N . PHE B 1 60 ? -3.883 18.391 2.373 1 95.62 60 PHE B N 1
ATOM 1700 C CA . PHE B 1 60 ? -4.836 17.984 3.393 1 95.62 60 PHE B CA 1
ATOM 1701 C C . PHE B 1 60 ? -6.062 17.328 2.756 1 95.62 60 PHE B C 1
ATOM 1703 O O . PHE B 1 60 ? -6.75 17.953 1.947 1 95.62 60 PHE B O 1
ATOM 1710 N N . HIS B 1 61 ? -6.328 16.094 3.154 1 92.56 61 HIS B N 1
ATOM 1711 C CA . HIS B 1 61 ? -7.473 15.375 2.613 1 92.56 61 HIS B CA 1
ATOM 1712 C C . HIS B 1 61 ? -8.156 14.539 3.691 1 92.56 61 HIS B C 1
ATOM 1714 O O . HIS B 1 61 ? -8.641 13.438 3.418 1 92.56 61 HIS B O 1
ATOM 1720 N N . GLY B 1 62 ? -8.148 15 4.863 1 93.62 62 GLY B N 1
ATOM 1721 C CA . GLY B 1 62 ? -8.734 14.242 5.953 1 93.62 62 GLY B CA 1
ATOM 1722 C C . GLY B 1 62 ? -10.211 13.961 5.754 1 93.62 62 GLY B C 1
ATOM 1723 O O . GLY B 1 62 ? -10.953 14.812 5.25 1 93.62 62 GLY B O 1
ATOM 1724 N N . THR B 1 63 ? -10.602 12.773 6.223 1 94.69 63 THR B N 1
ATOM 1725 C CA . THR B 1 63 ? -11.992 12.391 5.996 1 94.69 63 THR B CA 1
ATOM 1726 C C . THR B 1 63 ? -12.711 12.156 7.32 1 94.69 63 THR B C 1
ATOM 1728 O O . THR B 1 63 ? -13.875 11.75 7.34 1 94.69 63 THR B O 1
ATOM 1731 N N . THR B 1 64 ? -12.031 12.289 8.375 1 95.38 64 THR B N 1
ATOM 1732 C CA . THR B 1 64 ? -12.672 12.18 9.688 1 95.38 64 THR B CA 1
ATOM 1733 C C . THR B 1 64 ? -13.695 13.289 9.883 1 95.38 64 THR B C 1
ATOM 1735 O O . THR B 1 64 ? -13.727 14.258 9.117 1 95.38 64 THR B O 1
ATOM 1738 N N . PRO B 1 65 ? -14.531 13.133 10.867 1 95.5 65 PRO B N 1
ATOM 1739 C CA . PRO B 1 65 ? -15.594 14.133 11.047 1 95.5 65 PRO B CA 1
ATOM 1740 C C . PRO B 1 65 ? -15.039 15.547 11.195 1 95.5 65 PRO B C 1
ATOM 1742 O O . PRO B 1 65 ? -15.5 16.469 10.508 1 95.5 65 PRO B O 1
ATOM 1745 N N . LEU B 1 66 ? -14.078 15.781 11.984 1 96.69 66 LEU B N 1
ATOM 1746 C CA . LEU B 1 66 ? -13.523 17.125 12.164 1 96.69 66 LEU B CA 1
ATOM 1747 C C . LEU B 1 66 ? -12.789 17.578 10.906 1 96.69 66 LEU B C 1
ATOM 1749 O O . LEU B 1 66 ? -12.828 18.766 10.562 1 96.69 66 LEU B O 1
ATOM 1753 N N . ALA B 1 67 ? -12.102 16.656 10.312 1 97.44 67 ALA B N 1
ATOM 1754 C CA . ALA B 1 67 ? -11.406 17 9.07 1 97.44 67 ALA B CA 1
ATOM 1755 C C . ALA B 1 67 ? -12.391 17.469 8.008 1 97.44 67 ALA B C 1
ATOM 1757 O O . ALA B 1 67 ? -12.133 18.453 7.305 1 97.44 67 ALA B O 1
ATOM 1758 N N . ARG B 1 68 ? -13.453 16.75 7.969 1 97.44 68 ARG B N 1
ATOM 1759 C CA . ARG B 1 68 ? -14.477 17.125 7.004 1 97.44 68 ARG B CA 1
ATOM 1760 C C . ARG B 1 68 ? -15.055 18.5 7.32 1 97.44 68 ARG B C 1
ATOM 1762 O O . ARG B 1 68 ? -15.305 19.297 6.414 1 97.44 68 ARG B O 1
ATOM 1769 N N . ARG B 1 69 ? -15.297 18.719 8.539 1 97.12 69 ARG B N 1
ATOM 1770 C CA . ARG B 1 69 ? -15.812 20.016 8.977 1 97.12 69 ARG B CA 1
ATOM 1771 C C . ARG B 1 69 ? -14.836 21.141 8.641 1 97.12 69 ARG B C 1
ATOM 1773 O O . ARG B 1 69 ? -15.234 22.203 8.148 1 97.12 69 ARG B O 1
ATOM 1780 N N . LEU B 1 70 ? -13.609 20.938 8.898 1 97.81 70 LEU B N 1
ATOM 1781 C CA . LEU B 1 70 ? -12.578 21.922 8.602 1 97.81 70 LEU B CA 1
ATOM 1782 C C . LEU B 1 70 ? -12.5 22.203 7.105 1 97.81 70 LEU B C 1
ATOM 1784 O O . LEU B 1 70 ? -12.391 23.359 6.688 1 97.81 70 LEU B O 1
ATOM 1788 N N . ARG B 1 71 ? -12.602 21.172 6.363 1 97.69 71 ARG B N 1
ATOM 1789 C CA . ARG B 1 71 ? -12.57 21.344 4.914 1 97.69 71 ARG B CA 1
ATOM 1790 C C . ARG B 1 71 ? -13.773 22.141 4.43 1 97.69 71 ARG B C 1
ATOM 1792 O O . ARG B 1 71 ? -13.641 22.969 3.521 1 97.69 71 ARG B O 1
ATOM 1799 N N . ARG B 1 72 ? -14.883 21.906 5.043 1 97.62 72 ARG B N 1
ATOM 1800 C CA . ARG B 1 72 ? -16.109 22.625 4.68 1 97.62 72 ARG B CA 1
ATOM 1801 C C . ARG B 1 72 ? -15.961 24.109 4.953 1 97.62 72 ARG B C 1
ATOM 1803 O O . ARG B 1 72 ? -16.562 24.938 4.254 1 97.62 72 ARG B O 1
ATOM 1810 N N . HIS B 1 73 ? -15.258 24.484 5.957 1 98.19 73 HIS B N 1
ATOM 1811 C CA . HIS B 1 73 ? -15.148 25.875 6.375 1 98.19 73 HIS B CA 1
ATOM 1812 C C . HIS B 1 73 ? -13.781 26.453 6.016 1 98.19 73 HIS B C 1
ATOM 1814 O O . HIS B 1 73 ? -13.359 27.469 6.574 1 98.19 73 HIS B O 1
ATOM 1820 N N . ARG B 1 74 ? -13.117 25.797 5.172 1 98 74 ARG B N 1
ATOM 1821 C CA . ARG B 1 74 ? -11.75 26.156 4.809 1 98 74 ARG B CA 1
ATOM 1822 C C . ARG B 1 74 ? -11.648 27.625 4.418 1 98 74 ARG B C 1
ATOM 1824 O O . ARG B 1 74 ? -10.797 28.344 4.934 1 98 74 ARG B O 1
ATOM 1831 N N . HIS B 1 75 ? -12.477 28.078 3.52 1 97.94 75 HIS B N 1
ATOM 1832 C CA . HIS B 1 75 ? -12.398 29.438 3.006 1 97.94 75 HIS B CA 1
ATOM 1833 C C . HIS B 1 75 ? -12.617 30.453 4.117 1 97.94 75 HIS B C 1
ATOM 1835 O O . HIS B 1 75 ? -11.922 31.469 4.184 1 97.94 75 HIS B O 1
ATOM 1841 N N . GLU B 1 76 ? -13.594 30.188 4.883 1 98.19 76 GLU B N 1
ATOM 1842 C CA . GLU B 1 76 ? -13.883 31.094 6 1 98.19 76 GLU B CA 1
ATOM 1843 C C . GLU B 1 76 ? -12.711 31.156 6.973 1 98.19 76 GLU B C 1
ATOM 1845 O O . GLU B 1 76 ? -12.336 32.25 7.426 1 98.19 76 GLU B O 1
ATOM 1850 N N . VAL B 1 77 ? -12.125 30.031 7.289 1 98.5 77 VAL B N 1
ATOM 1851 C CA . VAL B 1 77 ? -11 29.938 8.203 1 98.5 77 VAL B CA 1
ATOM 1852 C C . VAL B 1 77 ? -9.82 30.75 7.66 1 98.5 77 VAL B C 1
ATOM 1854 O O . VAL B 1 77 ? -9.242 31.578 8.375 1 98.5 77 VAL B O 1
ATOM 1857 N N . LEU B 1 78 ? -9.531 30.609 6.43 1 98.31 78 LEU B N 1
ATOM 1858 C CA . LEU B 1 78 ? -8.406 31.297 5.801 1 98.31 78 LEU B CA 1
ATOM 1859 C C . LEU B 1 78 ? -8.656 32.812 5.77 1 98.31 78 LEU B C 1
ATOM 1861 O O . LEU B 1 78 ? -7.734 33.594 5.996 1 98.31 78 LEU B O 1
ATOM 1865 N N . ARG B 1 79 ? -9.867 33.125 5.527 1 98.19 79 ARG B N 1
ATOM 1866 C CA . ARG B 1 79 ? -10.227 34.531 5.469 1 98.19 79 ARG B CA 1
ATOM 1867 C C . ARG B 1 79 ? -10.047 35.188 6.832 1 98.19 79 ARG B C 1
ATOM 1869 O O . ARG B 1 79 ? -9.438 36.281 6.93 1 98.19 79 ARG B O 1
ATOM 1876 N N . ILE B 1 80 ? -10.547 34.594 7.8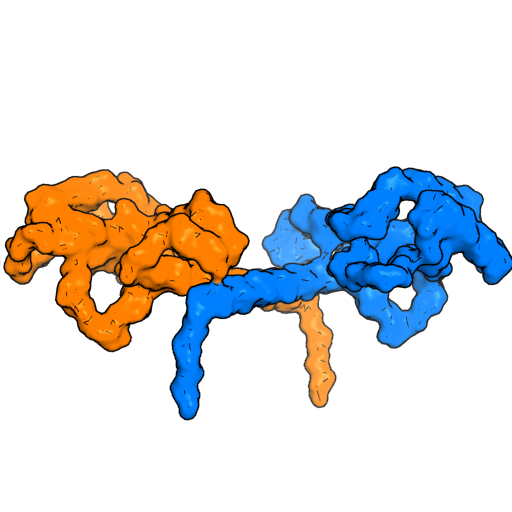2 1 97.5 80 ILE B N 1
ATOM 1877 C CA . ILE B 1 80 ? -10.508 35.125 9.172 1 97.5 80 ILE B CA 1
ATOM 1878 C C . ILE B 1 80 ? -9.055 35.312 9.617 1 97.5 80 ILE B C 1
ATOM 1880 O O . ILE B 1 80 ? -8.68 36.375 10.125 1 97.5 80 ILE B O 1
ATOM 1884 N N . ILE B 1 81 ? -8.242 34.312 9.406 1 97.56 81 ILE B N 1
ATOM 1885 C CA . ILE B 1 81 ? -6.844 34.375 9.805 1 97.56 81 ILE B CA 1
ATOM 1886 C C . ILE B 1 81 ? -6.105 35.406 8.969 1 97.56 81 ILE B C 1
ATOM 1888 O O . ILE B 1 81 ? -5.289 36.188 9.484 1 97.56 81 ILE B O 1
ATOM 1892 N N . GLY B 1 82 ? -6.453 35.375 7.719 1 97.25 82 GLY B N 1
ATOM 1893 C CA . GLY B 1 82 ? -5.871 36.375 6.828 1 97.25 82 GLY B CA 1
ATOM 1894 C C . GLY B 1 82 ? -6.188 37.812 7.234 1 97.25 82 GLY B C 1
ATOM 1895 O O . GLY B 1 82 ? -5.297 38.656 7.27 1 97.25 82 GLY B O 1
ATOM 1896 N N . ASP B 1 83 ? -7.426 38.062 7.535 1 96.06 83 ASP B N 1
ATOM 1897 C CA . ASP B 1 83 ? -7.875 39.375 7.953 1 96.06 83 ASP B CA 1
ATOM 1898 C C . ASP B 1 83 ? -7.164 39.844 9.227 1 96.06 83 ASP B C 1
ATOM 1900 O O . ASP B 1 83 ? -6.957 41.031 9.445 1 96.06 83 ASP B O 1
ATOM 1904 N N . ALA B 1 84 ? -6.793 38.906 9.953 1 95.81 84 ALA B N 1
ATOM 1905 C CA . ALA B 1 84 ? -6.148 39.219 11.227 1 95.81 84 ALA B CA 1
ATOM 1906 C C . ALA B 1 84 ? -4.641 39.375 11.055 1 95.81 84 ALA B C 1
ATOM 1908 O O . ALA B 1 84 ? -3.932 39.688 12.016 1 95.81 84 ALA B O 1
ATOM 1909 N N . GLY B 1 85 ? -4.164 39.156 9.875 1 96 85 GLY B N 1
ATOM 1910 C CA . GLY B 1 85 ? -2.744 39.312 9.617 1 96 85 GLY B CA 1
ATOM 1911 C C . GLY B 1 85 ? -1.964 38.031 9.648 1 96 85 GLY B C 1
ATOM 1912 O O . GLY B 1 85 ? -0.782 38 9.992 1 96 85 GLY B O 1
ATOM 1913 N N . GLY B 1 86 ? -2.609 36.938 9.383 1 97 86 GLY B N 1
ATOM 1914 C CA . GLY B 1 86 ? -1.958 35.625 9.32 1 97 86 GLY B CA 1
ATOM 1915 C C . GLY B 1 86 ? -1.969 35.031 7.926 1 97 86 GLY B C 1
ATOM 1916 O O . GLY B 1 86 ? -2.795 35.406 7.09 1 97 86 GLY B O 1
ATOM 1917 N N . SER B 1 87 ? -0.989 34.125 7.652 1 97.5 87 SER B N 1
ATOM 1918 C CA . SER B 1 87 ? -0.9 33.406 6.379 1 97.5 87 SER B CA 1
ATOM 1919 C C . SER B 1 87 ? -0.293 32.031 6.555 1 97.5 87 SER B C 1
ATOM 1921 O O . SER B 1 87 ? 0.004 31.609 7.68 1 97.5 87 SER B O 1
ATOM 1923 N N . LYS B 1 88 ? -0.27 31.25 5.418 1 97.12 88 LYS B N 1
ATOM 1924 C CA . LYS B 1 88 ? 0.352 29.938 5.391 1 97.12 88 LYS B CA 1
ATOM 1925 C C . LYS B 1 88 ? -0.24 29.016 6.465 1 97.12 88 LYS B C 1
ATOM 1927 O O . LYS B 1 88 ? 0.496 28.422 7.25 1 97.12 88 LYS B O 1
ATOM 1932 N N . VAL B 1 89 ? -1.548 28.984 6.449 1 98.19 89 VAL B N 1
ATOM 1933 C CA . VAL B 1 89 ? -2.275 28.203 7.445 1 98.19 89 VAL B CA 1
ATOM 1934 C C . VAL B 1 89 ? -2.125 26.719 7.148 1 98.19 89 VAL B C 1
ATOM 1936 O O . VAL B 1 89 ? -2.328 26.281 6.012 1 98.19 89 VAL B O 1
ATOM 1939 N N . ARG B 1 90 ? -1.714 25.922 8.117 1 98.38 90 ARG B N 1
ATOM 1940 C CA . ARG B 1 90 ? -1.565 24.484 8.023 1 98.38 90 ARG B CA 1
ATOM 1941 C C . ARG B 1 90 ? -2.293 23.781 9.164 1 98.38 90 ARG B C 1
ATOM 1943 O O . ARG B 1 90 ? -2.369 24.312 10.273 1 98.38 90 ARG B O 1
ATOM 1950 N N . VAL B 1 91 ? -2.838 22.641 8.867 1 98.25 91 VAL B N 1
ATOM 1951 C CA . VAL B 1 91 ? -3.436 21.797 9.898 1 98.25 91 VAL B CA 1
ATOM 1952 C C . VAL B 1 91 ? -2.422 20.75 10.367 1 98.25 91 VAL B C 1
ATOM 1954 O O . VAL B 1 91 ? -1.677 20.203 9.555 1 98.25 91 VAL B O 1
ATOM 1957 N N . PHE B 1 92 ? -2.307 20.5 11.664 1 98.06 92 PHE B N 1
ATOM 1958 C CA . PHE B 1 92 ? -1.455 19.453 12.211 1 98.06 92 PHE B CA 1
ATOM 1959 C C . PHE B 1 92 ? -2.141 18.734 13.375 1 98.06 92 PHE B C 1
ATOM 1961 O O . PHE B 1 92 ? -3.287 19.047 13.703 1 98.06 92 PHE B O 1
ATOM 1968 N N . GLY B 1 93 ? -1.478 17.703 13.875 1 96.44 93 GLY B N 1
ATOM 1969 C CA . GLY B 1 93 ? -2.051 16.969 14.984 1 96.44 93 GLY B CA 1
ATOM 1970 C C . GLY B 1 93 ? -3.02 15.875 14.555 1 96.44 93 GLY B C 1
ATOM 1971 O O . GLY B 1 93 ? -2.832 15.25 13.508 1 96.44 93 GLY B O 1
ATOM 1972 N N . SER B 1 94 ? -4.031 15.617 15.398 1 96.81 94 SER B N 1
ATOM 1973 C CA . SER B 1 94 ? -4.898 14.453 15.25 1 96.81 94 SER B CA 1
ATOM 1974 C C . SER B 1 94 ? -5.797 14.586 14.031 1 96.81 94 SER B C 1
ATOM 1976 O O . SER B 1 94 ? -6.129 13.594 13.383 1 96.81 94 SER B O 1
ATOM 1978 N N . VAL B 1 95 ? -6.16 15.789 13.664 1 96.75 95 VAL B N 1
ATOM 1979 C CA . VAL B 1 95 ? -7.043 16.016 12.516 1 96.75 95 VAL B CA 1
ATOM 1980 C C . VAL B 1 95 ? -6.266 15.805 11.219 1 96.75 95 VAL B C 1
ATOM 1982 O O . VAL B 1 95 ? -6.781 15.211 10.266 1 96.75 95 VAL B O 1
ATOM 1985 N N . ALA B 1 96 ? -5.008 16.219 11.195 1 97.06 96 ALA B N 1
ATOM 1986 C CA . ALA B 1 96 ? -4.168 16.094 10 1 97.06 96 ALA B CA 1
ATOM 1987 C C . ALA B 1 96 ? -3.771 14.648 9.75 1 97.06 96 ALA B C 1
ATOM 1989 O O . ALA B 1 96 ? -3.543 14.242 8.609 1 97.06 96 ALA B O 1
ATOM 1990 N N . THR B 1 97 ? -3.721 13.844 10.852 1 94.81 97 THR B N 1
ATOM 1991 C CA . THR B 1 97 ? -3.176 12.5 10.75 1 94.81 97 THR B CA 1
ATOM 1992 C C . THR B 1 97 ? -4.293 11.461 10.805 1 94.81 97 THR B C 1
ATOM 1994 O O . THR B 1 97 ? -4.039 10.258 10.648 1 94.81 97 THR B O 1
ATOM 1997 N N . GLY B 1 98 ? -5.508 11.93 10.961 1 94.38 98 GLY B N 1
ATOM 1998 C CA . GLY B 1 98 ? -6.645 11.023 10.977 1 94.38 98 GLY B CA 1
ATOM 1999 C C . GLY B 1 98 ? -6.789 10.266 12.281 1 94.38 98 GLY B C 1
ATOM 2000 O O . GLY B 1 98 ? -7.477 9.242 12.344 1 94.38 98 GLY B O 1
ATOM 2001 N N . ARG B 1 99 ? -6.191 10.727 13.375 1 92.69 99 ARG B N 1
ATOM 2002 C CA . ARG B 1 99 ? -6.199 10.031 14.664 1 92.69 99 ARG B CA 1
ATOM 2003 C C . ARG B 1 99 ? -7.145 10.711 15.648 1 92.69 99 ARG B C 1
ATOM 2005 O O . ARG B 1 99 ? -7.066 10.484 16.859 1 92.69 99 ARG B O 1
ATOM 2012 N N . GLU B 1 100 ? -7.98 11.562 15.078 1 92.56 100 GLU B N 1
ATOM 2013 C CA . GLU B 1 100 ? -8.852 12.32 15.977 1 92.56 100 GLU B CA 1
ATOM 2014 C C . GLU B 1 100 ? -9.812 11.391 16.719 1 92.56 100 GLU B C 1
ATOM 2016 O O . GLU B 1 100 ? -10.156 10.32 16.219 1 92.56 100 GLU B O 1
ATOM 2021 N N . ARG B 1 101 ? -10.141 11.641 17.922 1 92.38 101 ARG B N 1
ATOM 2022 C CA . ARG B 1 101 ? -11.109 10.961 18.781 1 92.38 101 ARG B CA 1
ATOM 2023 C C . ARG B 1 101 ? -12.18 11.93 19.266 1 92.38 101 ARG B C 1
ATOM 2025 O O . ARG B 1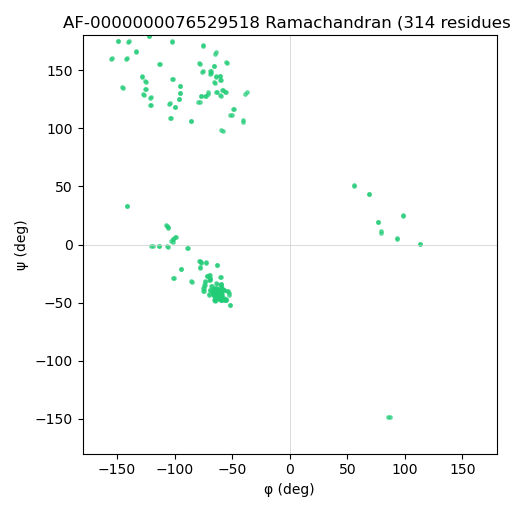 101 ? -12.156 13.117 18.922 1 92.38 101 ARG B O 1
ATOM 2032 N N . GLU B 1 102 ? -13.055 11.25 20.047 1 90.69 102 GLU B N 1
ATOM 2033 C CA . GLU B 1 102 ? -14.062 12.117 20.656 1 90.69 102 GLU B CA 1
ATOM 2034 C C . GLU B 1 102 ? -13.406 13.172 21.547 1 90.69 102 GLU B C 1
ATOM 2036 O O . GLU B 1 102 ? -12.523 12.859 22.344 1 90.69 102 GLU B O 1
ATOM 2041 N N . GLY B 1 103 ? -13.766 14.391 21.312 1 92.5 103 GLY B N 1
ATOM 2042 C CA . GLY B 1 103 ? -13.25 15.461 22.156 1 92.5 103 GLY B CA 1
ATOM 2043 C C . GLY B 1 103 ? -12 16.109 21.594 1 92.5 103 GLY B C 1
ATOM 2044 O O . GLY B 1 103 ? -11.422 17 22.203 1 92.5 103 GLY B O 1
ATOM 2045 N N . SER B 1 104 ? -11.656 15.711 20.469 1 96.44 104 SER B N 1
ATOM 2046 C CA . SER B 1 104 ? -10.469 16.297 19.859 1 96.44 104 SER B CA 1
ATOM 2047 C C . SER B 1 104 ? -10.688 17.766 19.484 1 96.44 104 SER B C 1
ATOM 2049 O O . SER B 1 104 ? -11.82 18.172 19.25 1 96.44 104 SER B O 1
ATOM 2051 N N . ASP B 1 105 ? -9.672 18.547 19.516 1 97.69 105 ASP B N 1
ATOM 2052 C CA . ASP B 1 105 ? -9.664 19.922 19 1 97.69 105 ASP B CA 1
ATOM 2053 C C . ASP B 1 105 ? -8.961 19.984 17.641 1 97.69 105 ASP B C 1
ATOM 2055 O O . ASP B 1 105 ? -8.539 18.953 17.109 1 97.69 105 ASP B O 1
ATOM 2059 N N . ILE B 1 106 ? -8.992 21.188 17.031 1 98.06 106 ILE B N 1
ATOM 2060 C CA . ILE B 1 106 ? -8.305 21.422 15.766 1 98.06 106 ILE B CA 1
ATOM 2061 C C . ILE B 1 106 ? -7.039 22.234 16 1 98.06 106 ILE B C 1
ATOM 2063 O O . ILE B 1 106 ? -7.098 23.328 16.562 1 98.06 106 ILE B O 1
ATOM 2067 N N . ASP B 1 107 ? -5.941 21.703 15.633 1 98.06 107 ASP B N 1
ATOM 2068 C CA . ASP B 1 107 ? -4.668 22.406 15.719 1 98.06 107 ASP B CA 1
ATOM 2069 C C . ASP B 1 107 ? -4.305 23.062 14.391 1 98.06 107 ASP B C 1
ATOM 2071 O O . ASP B 1 107 ? -4.223 22.375 13.359 1 98.06 107 ASP B O 1
ATOM 2075 N N . LEU B 1 108 ? -4.059 24.359 14.422 1 98.19 108 LEU B N 1
ATOM 2076 C CA . LEU B 1 108 ? -3.684 25.094 13.219 1 98.19 108 LEU B CA 1
ATOM 2077 C C . LEU B 1 108 ? -2.371 25.844 13.43 1 98.19 108 LEU B C 1
ATOM 2079 O O . LEU B 1 108 ? -2.146 26.422 14.5 1 98.19 108 LEU B O 1
ATOM 2083 N N . LEU B 1 109 ? -1.526 25.719 12.484 1 97.75 109 LEU B N 1
ATOM 2084 C CA . LEU B 1 109 ? -0.295 26.5 12.391 1 97.75 109 LEU B CA 1
ATOM 2085 C C . LEU B 1 109 ? -0.447 27.625 11.383 1 97.75 109 LEU B C 1
ATOM 2087 O O . LEU B 1 109 ? -1.101 27.469 10.352 1 97.75 109 LEU B O 1
ATOM 2091 N N . PHE B 1 110 ? 0.162 28.75 11.758 1 97.69 110 PHE B N 1
ATOM 2092 C CA . PHE B 1 110 ? 0.078 29.844 10.797 1 97.69 110 PHE B CA 1
ATOM 2093 C C . PHE B 1 110 ? 1.257 30.797 10.969 1 97.69 110 PHE B C 1
ATOM 2095 O O . PHE B 1 110 ? 1.976 30.734 11.969 1 97.69 110 PHE B O 1
ATOM 2102 N N . HIS B 1 111 ? 1.491 31.562 9.922 1 97 111 HIS B N 1
ATOM 2103 C CA . HIS B 1 111 ? 2.518 32.594 9.945 1 97 111 HIS B CA 1
ATOM 2104 C C . HIS B 1 111 ? 1.92 33.938 10.305 1 97 111 HIS B C 1
ATOM 2106 O O . HIS B 1 111 ? 0.913 34.375 9.727 1 97 111 HIS B O 1
ATOM 2112 N N . MET B 1 112 ? 2.568 34.594 11.281 1 96.12 112 MET B N 1
ATOM 2113 C CA . MET B 1 112 ? 2.141 35.938 11.633 1 96.12 112 MET B CA 1
ATOM 2114 C C . MET B 1 112 ? 2.807 36.969 10.734 1 96.12 112 MET B C 1
ATOM 2116 O O . MET B 1 112 ? 3.99 37.281 10.898 1 96.12 112 MET B O 1
ATOM 2120 N N . ASP B 1 113 ? 2.025 37.469 9.867 1 94.62 113 ASP B N 1
ATOM 2121 C CA . ASP B 1 113 ? 2.547 38.531 9.008 1 94.62 113 ASP B CA 1
ATOM 2122 C C . ASP B 1 113 ? 2.688 39.844 9.773 1 94.62 113 ASP B C 1
ATOM 2124 O O . ASP B 1 113 ? 3.541 40.688 9.445 1 94.62 113 ASP B O 1
ATOM 2128 N N . ARG B 1 114 ? 1.772 40.031 10.734 1 92.38 114 ARG B N 1
ATOM 2129 C CA . ARG B 1 114 ? 1.812 41.125 11.672 1 92.38 114 ARG B CA 1
ATOM 2130 C C . ARG B 1 114 ? 1.785 40.625 13.117 1 92.38 114 ARG B C 1
ATOM 2132 O O . ARG B 1 114 ? 1.104 39.656 13.422 1 92.38 114 ARG B O 1
ATOM 2139 N N . PRO B 1 115 ? 2.555 41.25 13.922 1 89.81 115 PRO B N 1
ATOM 2140 C CA . PRO B 1 115 ? 2.537 40.812 15.312 1 89.81 115 PRO B CA 1
ATOM 2141 C C . PRO B 1 115 ? 1.138 40.844 15.93 1 89.81 115 PRO B C 1
ATOM 2143 O O . PRO B 1 115 ? 0.352 41.75 15.633 1 89.81 115 PRO B O 1
ATOM 2146 N N . MET B 1 116 ? 0.807 39.75 16.547 1 90.88 116 MET B N 1
ATOM 2147 C CA . MET B 1 116 ? -0.452 39.656 17.281 1 90.88 116 MET B CA 1
ATOM 2148 C C . MET B 1 116 ? -0.198 39.344 18.75 1 90.88 116 MET B C 1
ATOM 2150 O O . MET B 1 116 ? 0.577 38.438 19.078 1 90.88 116 MET B O 1
ATOM 2154 N N . GLY B 1 117 ? -0.747 40.125 19.594 1 91.94 117 GLY B N 1
ATOM 2155 C CA . GLY B 1 117 ? -0.63 39.844 21.016 1 91.94 117 GLY B CA 1
ATOM 2156 C C . GLY B 1 117 ? -1.53 38.688 21.453 1 91.94 117 GLY B C 1
ATOM 2157 O O . GLY B 1 117 ? -2.289 38.156 20.656 1 91.94 117 GLY B O 1
ATOM 2158 N N . LEU B 1 118 ? -1.407 38.219 22.641 1 93.38 118 LEU B N 1
ATOM 2159 C CA . LEU B 1 118 ? -2.129 37.094 23.203 1 93.38 118 LEU B CA 1
ATOM 2160 C C . LEU B 1 118 ? -3.635 37.312 23.156 1 93.38 118 LEU B C 1
ATOM 2162 O O . LEU B 1 118 ? -4.406 36.375 22.906 1 93.38 118 LEU B O 1
ATOM 2166 N N . MET B 1 119 ? -4.016 38.5 23.406 1 95.19 119 MET B N 1
ATOM 2167 C CA . MET B 1 119 ? -5.438 38.844 23.422 1 95.19 119 MET B CA 1
ATOM 2168 C C . MET B 1 119 ? -6.043 38.656 22.031 1 95.19 119 MET B C 1
ATOM 2170 O O . MET B 1 119 ? -7.121 38.094 21.875 1 95.19 119 MET B O 1
ATOM 2174 N N . ARG B 1 120 ? -5.34 39.188 21.031 1 94.88 120 ARG B N 1
ATOM 2175 C CA . ARG B 1 120 ? -5.816 39.062 19.656 1 94.88 120 ARG B CA 1
ATOM 2176 C C . ARG B 1 120 ? -5.871 37.625 19.203 1 94.88 120 ARG B C 1
ATOM 2178 O O . ARG B 1 120 ? -6.816 37.188 18.531 1 94.88 120 ARG B O 1
ATOM 2185 N N . LEU B 1 121 ? -4.859 36.906 19.609 1 95.88 121 LEU B N 1
ATOM 2186 C CA . LEU B 1 121 ? -4.812 35.469 19.266 1 95.88 121 LEU B CA 1
ATOM 2187 C C . LEU B 1 121 ? -5.977 34.719 19.906 1 95.88 121 LEU B C 1
ATOM 2189 O O . LEU B 1 121 ? -6.613 33.906 19.25 1 95.88 121 LEU B O 1
ATOM 2193 N N . SER B 1 122 ? -6.219 35.031 21.109 1 96.69 122 SER B N 1
ATOM 2194 C CA . SER B 1 122 ? -7.324 34.406 21.828 1 96.69 122 SER B CA 1
ATOM 2195 C C . SER B 1 122 ? -8.656 34.719 21.156 1 96.69 122 SER B C 1
ATOM 2197 O O . SER B 1 122 ? -9.523 33.844 21.047 1 96.69 122 SER B O 1
ATOM 2199 N N . ARG B 1 123 ? -8.859 35.938 20.75 1 96.25 123 ARG B N 1
ATOM 2200 C CA . ARG B 1 123 ? -10.086 36.344 20.062 1 96.25 123 ARG B CA 1
ATOM 2201 C C . ARG B 1 123 ? -10.25 35.594 18.734 1 96.25 123 ARG B C 1
ATOM 2203 O O . ARG B 1 123 ? -11.352 35.188 18.391 1 96.25 123 ARG B O 1
ATOM 2210 N N . LEU B 1 124 ? -9.133 35.531 18.094 1 96.88 124 LEU B N 1
ATOM 2211 C CA . LEU B 1 124 ? -9.133 34.844 16.812 1 96.88 124 LEU B CA 1
ATOM 2212 C C . LEU B 1 124 ? -9.539 33.375 17 1 96.88 124 LEU B C 1
ATOM 2214 O O . LEU B 1 124 ? -10.344 32.844 16.234 1 96.88 124 LEU B O 1
ATOM 2218 N N . GLU B 1 125 ? -9.016 32.688 18.016 1 98.06 125 GLU B N 1
ATOM 2219 C CA . GLU B 1 125 ? -9.367 31.297 18.328 1 98.06 125 GLU B CA 1
ATOM 2220 C C . GLU B 1 125 ? -10.852 31.172 18.641 1 98.06 125 GLU B C 1
ATOM 2222 O O . GLU B 1 125 ? -11.508 30.234 18.172 1 98.06 125 GLU B O 1
ATOM 2227 N N . LEU B 1 126 ? -11.367 32.125 19.391 1 97.62 126 LEU B N 1
ATOM 2228 C CA . LEU B 1 126 ? -12.781 32.094 19.734 1 97.62 126 LEU B CA 1
ATOM 2229 C C . LEU B 1 126 ? -13.656 32.219 18.484 1 97.62 126 LEU B C 1
ATOM 2231 O O . LEU B 1 126 ? -14.68 31.547 18.375 1 97.62 126 LEU B O 1
ATOM 2235 N N . GLU B 1 127 ? -13.258 33.094 17.578 1 97.88 127 GLU B N 1
ATOM 2236 C CA . GLU B 1 127 ? -13.977 33.25 16.312 1 97.88 127 GLU B CA 1
ATOM 2237 C C . GLU B 1 127 ? -13.977 31.938 15.516 1 97.88 127 GLU B C 1
ATOM 2239 O O . GLU B 1 127 ? -15.016 31.531 14.992 1 97.88 127 GLU B O 1
ATOM 2244 N N . LEU B 1 128 ? -12.883 31.297 15.469 1 98.38 128 LEU B N 1
ATOM 2245 C CA . LEU B 1 128 ? -12.773 30.031 14.75 1 98.38 128 LEU B CA 1
ATOM 2246 C C . LEU B 1 128 ? -13.617 28.938 15.414 1 98.38 128 LEU B C 1
ATOM 2248 O O . LEU B 1 128 ? -14.234 28.125 14.727 1 98.38 128 LEU B O 1
ATOM 2252 N N . GLU B 1 129 ? -13.578 28.906 16.719 1 98.38 129 GLU B N 1
ATOM 2253 C CA . GLU B 1 129 ? -14.367 27.938 17.469 1 98.38 129 GLU B CA 1
ATOM 2254 C C . GLU B 1 129 ? -15.852 28.078 17.172 1 98.38 129 GLU B C 1
ATOM 2256 O O . GLU B 1 129 ? -16.578 27.094 17.094 1 98.38 129 GLU B O 1
ATOM 2261 N N . GLN B 1 130 ? -16.25 29.297 17.031 1 97.5 130 GLN B N 1
ATOM 2262 C CA . GLN B 1 130 ? -17.641 29.562 16.734 1 97.5 130 GLN B CA 1
ATOM 2263 C C . GLN B 1 130 ? -18.031 29 15.367 1 97.5 130 GLN B C 1
ATOM 2265 O O . GLN B 1 130 ? -19.109 28.438 15.203 1 97.5 130 GLN B O 1
ATOM 2270 N N . ILE B 1 131 ? -17.172 29.125 14.445 1 96.81 131 ILE B N 1
ATOM 2271 C CA . ILE B 1 131 ? -17.422 28.688 13.078 1 96.81 131 ILE B CA 1
ATOM 2272 C C . ILE B 1 131 ? -17.328 27.156 13 1 96.81 131 ILE B C 1
ATOM 2274 O O . ILE B 1 131 ? -18.141 26.516 12.344 1 96.81 131 ILE B O 1
ATOM 2278 N N . LEU B 1 132 ? -16.391 26.594 13.68 1 97.81 132 LEU B N 1
ATOM 2279 C CA . LEU B 1 132 ? -16.078 25.172 13.547 1 97.81 132 LEU B CA 1
ATOM 2280 C C . LEU B 1 132 ? -16.812 24.359 14.602 1 97.81 132 LEU B C 1
ATOM 2282 O O . LEU B 1 132 ? -16.922 23.125 14.484 1 97.81 132 LEU B O 1
ATOM 2286 N N . GLY B 1 133 ? -17.203 25 15.617 1 96.75 133 GLY B N 1
ATOM 2287 C CA . GLY B 1 133 ? -18.016 24.344 16.625 1 96.75 133 GLY B CA 1
ATOM 2288 C C . GLY B 1 133 ? -17.203 23.484 17.578 1 96.75 133 GLY B C 1
ATOM 2289 O O . GLY B 1 133 ? -17.75 22.625 18.266 1 96.75 133 GLY B O 1
ATOM 2290 N N . VAL B 1 134 ? -15.953 23.562 17.547 1 97.19 134 VAL B N 1
ATOM 2291 C CA . VAL B 1 134 ? -15.023 22.812 18.391 1 97.19 134 VAL B CA 1
ATOM 2292 C C . VAL B 1 134 ? -13.859 23.703 18.797 1 97.19 134 VAL B C 1
ATOM 2294 O O . VAL B 1 134 ? -13.633 24.766 18.203 1 97.19 134 VAL B O 1
ATOM 2297 N N . GLU B 1 135 ? -13.156 23.344 19.844 1 97.44 135 GLU B N 1
ATOM 2298 C CA . GLU B 1 135 ? -11.984 24.094 20.266 1 97.44 135 GLU B CA 1
ATOM 2299 C C . GLU B 1 135 ? -10.922 24.141 19.172 1 97.44 135 GLU B C 1
ATOM 2301 O O . GLU B 1 135 ? -10.68 23.125 18.5 1 97.44 135 GLU B O 1
ATOM 2306 N N . VAL B 1 136 ? -10.258 25.297 19.031 1 98.25 136 VAL B N 1
ATOM 2307 C CA . VAL B 1 136 ? -9.195 25.469 18.047 1 98.25 136 VAL B CA 1
ATOM 2308 C C . VAL B 1 136 ? -7.941 26.016 18.734 1 98.25 136 VAL B C 1
ATOM 2310 O O . VAL B 1 136 ? -8.008 26.953 19.516 1 98.25 136 VAL B O 1
ATOM 2313 N N . ASP B 1 137 ? -6.859 25.375 18.484 1 97.62 137 ASP B N 1
ATOM 2314 C CA . ASP B 1 137 ? -5.551 25.859 18.922 1 97.62 137 ASP B CA 1
ATOM 2315 C C . ASP B 1 137 ? -4.781 26.469 17.75 1 97.62 137 ASP B C 1
ATOM 2317 O O . ASP B 1 137 ? -4.336 25.75 16.844 1 97.62 137 ASP B O 1
ATOM 2321 N N . LEU B 1 138 ? -4.676 27.734 17.797 1 97.38 138 LEU B N 1
ATOM 2322 C CA . LEU B 1 138 ? -3.961 28.469 16.75 1 97.38 138 LEU B CA 1
ATOM 2323 C C . LEU B 1 138 ? -2.543 28.812 17.203 1 97.38 138 LEU B C 1
ATOM 2325 O O . LEU B 1 138 ? -2.354 29.578 18.141 1 97.38 138 LEU B O 1
ATOM 2329 N N . VAL B 1 139 ? -1.554 28.281 16.469 1 96.81 139 VAL B N 1
ATOM 2330 C CA . VAL B 1 139 ? -0.165 28.375 16.906 1 96.81 139 VAL B CA 1
ATOM 2331 C C . VAL B 1 139 ? 0.664 29.109 15.859 1 96.81 139 VAL B C 1
ATOM 2333 O O . VAL B 1 139 ? 0.744 28.672 14.703 1 96.81 139 VAL B O 1
ATOM 2336 N N . PRO B 1 140 ? 1.253 30.219 16.266 1 96.56 140 PRO B N 1
ATOM 2337 C CA . PRO B 1 140 ? 2.223 30.812 15.344 1 96.56 140 PRO B CA 1
ATOM 2338 C C . PRO B 1 140 ? 3.426 29.922 15.086 1 96.56 140 PRO B C 1
ATOM 2340 O O . PRO B 1 140 ? 3.967 29.312 16.016 1 96.56 140 PRO B O 1
ATOM 2343 N N . ASP B 1 141 ? 3.768 29.75 13.82 1 95.19 141 ASP B N 1
ATOM 2344 C CA . ASP B 1 141 ? 4.832 28.812 13.484 1 95.19 141 ASP B CA 1
ATOM 2345 C C . ASP B 1 141 ? 6.168 29.25 14.07 1 95.19 141 ASP B C 1
ATOM 2347 O O . ASP B 1 141 ? 7.066 28.438 14.273 1 95.19 141 ASP B O 1
ATOM 2351 N N . SER B 1 142 ? 6.336 30.5 14.469 1 92.44 142 SER B N 1
ATOM 2352 C CA . SER B 1 142 ? 7.555 31.047 15.055 1 92.44 142 SER B CA 1
ATOM 2353 C C . SER B 1 142 ? 7.691 30.641 16.516 1 92.44 142 SER B C 1
ATOM 2355 O O . SER B 1 142 ? 8.766 30.781 17.109 1 92.44 142 SER B O 1
ATOM 2357 N N . THR B 1 143 ? 6.625 30.156 17.078 1 92.62 143 THR B N 1
ATOM 2358 C CA . THR B 1 143 ? 6.629 29.922 18.516 1 92.62 143 THR B CA 1
ATOM 2359 C C . THR B 1 143 ? 6.805 28.422 18.812 1 92.62 143 THR B C 1
ATOM 2361 O O . THR B 1 143 ? 6.836 28.016 19.984 1 92.62 143 THR B O 1
ATOM 2364 N N . ILE B 1 144 ? 6.973 27.609 17.859 1 94 144 ILE B N 1
ATOM 2365 C CA . ILE B 1 144 ? 7.117 26.172 18.062 1 94 144 ILE B CA 1
ATOM 2366 C C . ILE B 1 144 ? 8.477 25.875 18.703 1 94 144 ILE B C 1
ATOM 2368 O O . ILE B 1 144 ? 9.508 26.312 18.203 1 94 144 ILE B O 1
ATOM 2372 N N . ALA B 1 145 ? 8.391 25.125 19.75 1 93.88 145 ALA B N 1
ATOM 2373 C CA . ALA B 1 145 ? 9.625 24.75 20.422 1 93.88 145 ALA B CA 1
ATOM 2374 C C . ALA B 1 145 ? 10.453 23.797 19.562 1 93.88 145 ALA B C 1
ATOM 2376 O O . ALA B 1 145 ? 9.906 22.938 18.875 1 93.88 145 ALA B O 1
ATOM 2377 N N . PRO B 1 146 ? 11.75 23.891 19.672 1 92.75 146 PRO B N 1
ATOM 2378 C CA . PRO B 1 146 ? 12.641 23.078 18.828 1 92.75 146 PRO B CA 1
ATOM 2379 C C . PRO B 1 146 ? 12.43 21.578 19 1 92.75 146 PRO B C 1
ATOM 2381 O O . PRO B 1 146 ? 12.523 20.828 18.031 1 92.75 146 PRO B O 1
ATOM 2384 N N . TYR B 1 147 ? 12.102 21.172 20.172 1 92.44 147 TYR B N 1
ATOM 2385 C CA . TYR B 1 147 ? 12.062 19.734 20.453 1 92.44 147 TYR B CA 1
ATOM 2386 C C . TYR B 1 147 ? 10.805 19.109 19.875 1 92.44 147 TYR B C 1
ATOM 2388 O O . TYR B 1 147 ? 10.727 17.875 19.734 1 92.44 147 TYR B O 1
ATOM 2396 N N . ILE B 1 148 ? 9.781 19.891 19.484 1 94.12 148 ILE B N 1
ATOM 2397 C CA . ILE B 1 148 ? 8.586 19.312 18.891 1 94.12 148 ILE B CA 1
ATOM 2398 C C . ILE B 1 148 ? 8.461 19.734 17.438 1 94.12 148 ILE B C 1
ATOM 2400 O O . ILE B 1 148 ? 7.512 19.344 16.75 1 94.12 148 ILE B O 1
ATOM 2404 N N . ARG B 1 149 ? 9.367 20.516 17.016 1 94.69 149 ARG B N 1
ATOM 2405 C CA . ARG B 1 149 ? 9.297 21.078 15.68 1 94.69 149 ARG B CA 1
ATOM 2406 C C . ARG B 1 149 ? 9.242 19.984 14.617 1 94.69 149 ARG B C 1
ATOM 2408 O O . ARG B 1 149 ? 8.414 20.047 13.703 1 94.69 149 ARG B O 1
ATOM 2415 N N . ASN B 1 150 ? 10.07 19 14.742 1 93.06 150 ASN B N 1
ATOM 2416 C CA . ASN B 1 150 ? 10.102 17.922 13.758 1 93.06 150 ASN B CA 1
ATOM 2417 C C . ASN B 1 150 ? 8.766 17.203 13.68 1 93.06 150 ASN B C 1
ATOM 2419 O O . ASN B 1 150 ? 8.281 16.922 12.578 1 93.06 150 ASN B O 1
ATOM 2423 N N . ARG B 1 151 ? 8.211 16.922 14.773 1 95.38 151 ARG B N 1
ATOM 2424 C CA . ARG B 1 151 ? 6.922 16.25 14.82 1 95.38 151 ARG B CA 1
ATOM 2425 C C . ARG B 1 151 ? 5.836 17.109 14.172 1 95.38 151 ARG B C 1
ATOM 2427 O O . ARG B 1 151 ? 5.07 16.609 13.336 1 95.38 151 ARG B O 1
ATOM 2434 N N . VAL B 1 152 ? 5.809 18.359 14.5 1 97.31 152 VAL B N 1
ATOM 2435 C CA . VAL B 1 152 ? 4.793 19.266 13.977 1 97.31 152 VAL B CA 1
ATOM 2436 C C . VAL B 1 152 ? 4.941 19.375 12.461 1 97.31 152 VAL B C 1
ATOM 2438 O O . VAL B 1 152 ? 3.955 19.312 11.719 1 97.31 152 VAL B O 1
ATOM 2441 N N . MET B 1 153 ? 6.199 19.469 12.031 1 96.81 153 MET B N 1
ATOM 2442 C CA . MET B 1 153 ? 6.453 19.641 10.609 1 96.81 153 MET B CA 1
ATOM 2443 C C . MET B 1 153 ? 6.121 18.375 9.836 1 96.81 153 MET B C 1
ATOM 2445 O O . MET B 1 153 ? 5.715 18.438 8.672 1 96.81 153 MET B O 1
ATOM 2449 N N . SER B 1 154 ? 6.184 17.234 10.477 1 97.25 154 SER B N 1
ATOM 2450 C CA . SER B 1 154 ? 5.863 15.969 9.828 1 97.25 154 SER B CA 1
ATOM 2451 C C . SER B 1 154 ? 4.355 15.773 9.711 1 97.25 154 SER B C 1
ATOM 2453 O O . SER B 1 154 ? 3.893 14.961 8.906 1 97.25 154 SER B O 1
ATOM 2455 N N . GLU B 1 155 ? 3.596 16.469 10.484 1 97.88 155 GLU B N 1
ATOM 2456 C CA . GLU B 1 155 ? 2.145 16.312 10.484 1 97.88 155 GLU B CA 1
ATOM 2457 C C . GLU B 1 155 ? 1.464 17.422 9.695 1 97.88 155 GLU B C 1
ATOM 2459 O O . GLU B 1 155 ? 0.374 17.234 9.156 1 97.88 155 GLU B O 1
ATOM 2464 N N . ALA B 1 156 ? 2.107 18.578 9.672 1 98.25 156 ALA B N 1
ATOM 2465 C CA . ALA B 1 156 ? 1.477 19.781 9.156 1 98.25 156 ALA B CA 1
ATOM 2466 C C . ALA B 1 156 ? 1.181 19.656 7.664 1 98.25 156 ALA B C 1
ATOM 2468 O O . ALA B 1 156 ? 2 19.141 6.902 1 98.25 156 ALA B O 1
ATOM 2469 N N . THR B 1 157 ? 0.07 20.109 7.281 1 98.12 157 THR B N 1
ATOM 2470 C CA . THR B 1 157 ? -0.353 20.125 5.887 1 98.12 157 THR B CA 1
ATOM 2471 C C . THR B 1 157 ? -1.177 21.359 5.574 1 98.12 157 THR B C 1
ATOM 2473 O O . THR B 1 157 ? -1.999 21.797 6.387 1 98.12 157 THR B O 1
ATOM 2476 N N . PRO B 1 158 ? -0.878 22.016 4.426 1 97.25 158 PRO B N 1
ATOM 2477 C CA . PRO B 1 158 ? -1.571 23.266 4.086 1 97.25 158 PRO B CA 1
ATOM 2478 C C . PRO B 1 158 ? -3.086 23.094 4.004 1 97.25 158 PRO B C 1
ATOM 2480 O O . PRO B 1 158 ? -3.57 22.078 3.479 1 97.25 158 PRO B O 1
ATOM 2483 N N . LEU B 1 159 ? -3.707 24.031 4.641 1 95.81 159 LEU B N 1
ATOM 2484 C CA . LEU B 1 159 ? -5.164 24.062 4.57 1 95.81 159 LEU B CA 1
ATOM 2485 C C . LEU B 1 159 ? -5.633 24.656 3.248 1 95.81 159 LEU B C 1
ATOM 2487 O O . LEU B 1 159 ? -5.086 25.656 2.783 1 95.81 159 LEU B O 1
#

Secondary structure (DSSP, 8-state):
-------HHHHHHHHHHHHHHHHHHHHHHHHHHHHTT--HHHHHHHHT--HHHHHHHHS----SHHHHHHHHTHHHHHHHHHHTTEEEEEEETHHHHT---TT--EEEEEEESS---HHHHHHHHHHHHHHHSS-EEEEEGGG--HHHHHHHHHH-EE-/-------HHHHHHHHHHHHHHHHHHHHHHHHHHHHTT--HHHHHHHHT--HHHHHHHHS----SHHHHHHHHTHHHHHHHHHHTTEEEEEEETHHHHT---TT--EEEEEEESS---HHHHHHHHHHHHHHHSS-EEEEEGGG--HHHHHHHHHH-EE-

Sequence (318 aa):
MIAAPTSLEEVAREADEATRAARARLVAAVREAYNTGMPQTEIARRIGRSQPEVSRLVRFHGTTPLARRLRRHRHEVLRIIGDAGGSKVRVFGSVATGREREGSDIDLLFHMDRPMGLMRLSRLELELEQILGVEVDLVPDSTIAPYIRNRVMSEATPLMIAAPTSLEEVAREADEATRAARARLVAAVREAYNTGMPQTEIARRIGRSQPEVSRLVRFHGTTPLARRLRRHRHEVLRIIGDAGGSKVRVFGSVATGREREGSDIDLLFHMDRPMGLMRLSRLELELEQILGVEVDLVPDSTIAPYIRNRVMSEATPL

Solvent-accessible surface area (backbone atoms only — not comparable to full-atom values): 16935 Å² total; per-residue (Å²): 131,78,75,70,81,75,47,65,45,54,44,37,52,50,22,52,50,40,33,52,52,21,48,52,53,36,35,26,47,51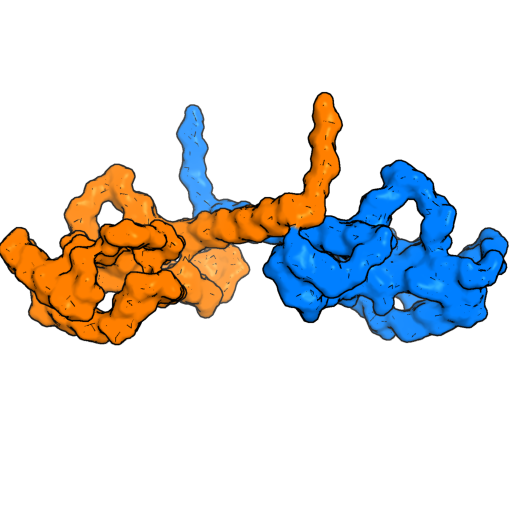,14,27,42,43,68,72,66,46,52,60,62,57,52,11,62,62,55,72,48,50,47,73,60,43,50,57,53,38,45,68,75,43,77,46,74,65,28,41,52,48,62,73,41,37,68,60,54,52,46,54,41,38,76,70,32,32,43,80,47,20,32,20,57,40,40,51,69,64,65,57,55,94,86,54,57,45,40,33,35,24,39,68,78,42,94,69,55,70,67,56,50,51,51,51,30,52,54,49,18,66,75,68,70,42,58,46,47,75,39,51,61,87,70,57,53,77,91,49,38,64,62,48,30,23,38,33,19,53,107,130,78,77,68,81,75,47,66,46,52,44,39,51,50,22,52,50,41,33,51,54,21,47,52,52,35,34,26,47,52,14,28,43,42,68,71,67,47,52,59,64,56,53,10,62,61,55,73,49,51,48,72,59,44,51,58,56,39,46,67,74,44,78,45,74,65,27,42,52,48,60,73,41,39,67,60,52,52,46,57,42,37,75,69,31,32,42,79,47,20,31,21,59,40,41,52,68,64,63,57,55,94,85,54,59,44,40,35,34,26,38,67,78,39,93,68,56,71,67,56,49,52,52,49,29,52,55,48,19,66,75,68,70,41,59,48,47,76,39,51,62,87,70,58,52,78,90,50,38,64,61,49,31,22,38,33,18,53,106